Protein AF-A0A815R962-F1 (afdb_monomer_lite)

Foldseek 3Di:
DDDQCQPLPDDCCPPPNDDDPDDDHSVDNVVCVDPCVVVVNDDVVVVLCLQVVLVLQVQLLVLDPDDDQSLPRDNPPRPSSVVLVCQLVVCPPVDPNQVSCCVSRVGSDRDNVSVCSNCVVVVVVVVVCVVVVNDDDGDLDQDSDDDDDDDDPDDDDDDDPDWLADPLLVCLLVLPLVSNVVVLVVDQLRPQLHQNQGVFQAHSLLNNQLVLSQSSNVVVVVSVNDDQCDATNVRDGSLRSNDPVNVVNNVVVVVVVVPD

InterPro domains:
  IPR001548 Peptidase M2, peptidyl-dipeptidase A [PF01401] (14-139)
  IPR001548 Peptidase M2, peptidyl-dipeptidase A [PR00791] (5-32)
  IPR001548 Peptidase M2, peptidyl-dipeptidase A [PR00791] (33-61)
  IPR001548 Peptidase M2, peptidyl-dipeptidase A [PS52011] (1-140)
  IPR001548 Peptidase M2, peptidyl-dipeptidase A [PTHR10514] (14-145)
  IPR002110 Ankyrin repeat [PF00023] (166-194)
  IPR002110 Ankyrin repeat [PF00023] (200-225)
  IPR002110 Ankyrin repeat [PS50088] (200-224)
  IPR002110 Ankyrin repeat [SM00248] (163-194)
  IPR002110 Ankyrin repeat [SM00248] (200-233)
  IPR036770 Ankyrin repeat-containing domain superfamily [G3DSA:1.25.40.20] (32-257)
  IPR036770 Ankyrin repeat-containing domain superfamily [SSF48403] (164-245)

Radius of gyration: 27.68 Å; chains: 1; bounding box: 68×36×68 Å

pLDDT: mean 76.93, std 19.81, range [28.06, 98.25]

Sequence (260 aa):
MWPKAMSTKYDFCQYQGLKPAKPRNERYFDPATKLHVAFDLPYIKYFLAHVFQFQIFDILCQQTDHQGPLHLCDLYGSVAAGNKLKILLGLGSSKPWEDILEEFAGVRTFSAKSCLRYFQPLQDYLEELVKQGQLNIGWTLLRMGNTHSVSPKHSIPALTSFNSITPLYEACRDGNEEAVQNLLQKYSHTDLNRQEYSFNGNTCLHIAAANGHDNIVKLLLKHGCYRSSLLNLQNQSAYDMASSSKESTRLLFLRQNETD

Organism: NCBI:txid392033

Structure (mmCIF, N/CA/C/O backbone):
data_AF-A0A815R962-F1
#
_entry.id   AF-A0A815R962-F1
#
loop_
_atom_site.group_PDB
_atom_site.id
_atom_site.type_symbol
_atom_site.label_atom_id
_atom_site.label_alt_id
_atom_site.label_comp_id
_atom_site.label_asym_id
_atom_site.label_entity_id
_atom_site.label_seq_id
_atom_site.pdbx_PDB_ins_code
_atom_site.Cartn_x
_atom_site.Cartn_y
_atom_site.Cartn_z
_atom_site.occupancy
_atom_site.B_iso_or_equiv
_atom_site.auth_seq_id
_atom_site.auth_comp_id
_atom_site.auth_asym_id
_atom_site.auth_atom_id
_atom_site.pdbx_PDB_model_num
ATOM 1 N N . MET A 1 1 ? -17.387 -2.779 -28.861 1.00 37.22 1 MET A N 1
ATOM 2 C CA . MET A 1 1 ? -16.079 -2.721 -29.550 1.00 37.22 1 MET A CA 1
ATOM 3 C C . MET A 1 1 ? -15.077 -2.174 -28.539 1.00 37.22 1 MET A C 1
ATOM 5 O O . MET A 1 1 ? -15.286 -1.068 -28.064 1.00 37.22 1 MET A O 1
ATOM 9 N N . TRP A 1 2 ? -14.105 -2.977 -28.095 1.00 49.84 2 TRP A N 1
ATOM 10 C CA . TRP A 1 2 ? -13.164 -2.585 -27.032 1.00 49.84 2 TRP A CA 1
ATOM 11 C C . TRP A 1 2 ? -12.156 -1.536 -27.551 1.00 49.84 2 TRP A C 1
ATOM 13 O O . TRP A 1 2 ? -11.777 -1.617 -28.723 1.00 49.84 2 TRP A O 1
ATOM 23 N N . PRO A 1 3 ? -11.721 -0.546 -26.744 1.00 52.56 3 PRO A N 1
ATOM 24 C CA . PRO A 1 3 ? -10.792 0.491 -27.198 1.00 52.56 3 PRO A CA 1
ATOM 25 C C . PRO A 1 3 ? -9.430 -0.099 -27.593 1.00 52.56 3 PRO A C 1
ATOM 27 O O . PRO A 1 3 ? -8.845 -0.865 -26.830 1.00 52.56 3 PRO A O 1
ATOM 30 N N . LYS A 1 4 ? -8.882 0.313 -28.743 1.00 50.91 4 LYS A N 1
ATOM 31 C CA . LYS A 1 4 ? -7.652 -0.237 -29.355 1.00 50.91 4 LYS A CA 1
ATOM 32 C C . LYS A 1 4 ? -6.344 -0.102 -28.542 1.00 50.91 4 LYS A C 1
ATOM 34 O O . LYS A 1 4 ? -5.317 -0.541 -29.015 1.00 50.91 4 LYS A O 1
ATOM 39 N N . ALA A 1 5 ? -6.334 0.440 -27.324 1.00 54.44 5 ALA A N 1
ATOM 40 C CA . ALA A 1 5 ? -5.087 0.746 -26.600 1.00 54.44 5 ALA A CA 1
ATOM 41 C C . ALA A 1 5 ? -5.098 0.358 -25.109 1.00 54.44 5 ALA A C 1
ATOM 43 O O . ALA A 1 5 ? -4.419 0.974 -24.291 1.00 54.44 5 ALA A O 1
ATOM 44 N N . MET A 1 6 ? -5.911 -0.620 -24.703 1.00 59.03 6 MET A N 1
ATOM 45 C CA . MET A 1 6 ? -6.136 -0.880 -23.273 1.00 59.03 6 MET A CA 1
ATOM 46 C C . MET A 1 6 ? -4.921 -1.511 -22.571 1.00 59.03 6 MET A C 1
ATOM 48 O O . MET A 1 6 ? -4.607 -1.127 -21.449 1.00 59.03 6 MET A O 1
ATOM 52 N N . SER A 1 7 ? -4.189 -2.410 -23.241 1.00 57.78 7 SER A N 1
ATOM 53 C CA . SER A 1 7 ? -2.962 -3.005 -22.685 1.00 57.78 7 SER A CA 1
ATOM 54 C C . SER A 1 7 ? -1.741 -2.092 -22.770 1.00 57.78 7 SER A C 1
ATOM 56 O O . SER A 1 7 ? -0.820 -2.266 -21.982 1.00 57.78 7 SER A O 1
ATOM 58 N N . THR A 1 8 ? -1.713 -1.134 -23.698 1.00 53.47 8 THR A N 1
ATOM 59 C CA . THR A 1 8 ? -0.613 -0.165 -23.829 1.00 53.47 8 THR A CA 1
ATOM 60 C C . THR A 1 8 ? -0.781 1.037 -22.900 1.00 53.47 8 THR A C 1
ATOM 62 O O . THR A 1 8 ? 0.208 1.665 -22.545 1.00 53.47 8 THR A O 1
ATOM 65 N N . LYS A 1 9 ? -2.012 1.337 -22.459 1.00 56.09 9 LYS A N 1
ATOM 66 C CA . LYS A 1 9 ? -2.297 2.370 -21.446 1.00 56.09 9 LYS A CA 1
ATOM 67 C C . LYS A 1 9 ? -2.118 1.901 -20.000 1.00 56.09 9 LYS A C 1
ATOM 69 O O . LYS A 1 9 ? -2.077 2.740 -19.105 1.00 56.09 9 LYS A O 1
ATOM 74 N N . TYR A 1 10 ? -2.063 0.593 -19.753 1.00 58.88 10 TYR A N 1
ATOM 75 C CA . TYR A 1 10 ? -1.904 0.050 -18.405 1.00 58.88 10 TYR A CA 1
ATOM 76 C C . TYR A 1 10 ? -0.418 0.031 -18.022 1.00 58.88 10 TYR A C 1
ATOM 78 O O . TYR A 1 10 ? 0.297 -0.930 -18.300 1.00 58.88 10 TYR A O 1
ATOM 86 N N . ASP A 1 11 ? 0.056 1.121 -17.418 1.00 62.56 11 ASP A N 1
ATOM 87 C CA . ASP A 1 11 ? 1.445 1.243 -16.973 1.00 62.56 11 ASP A CA 1
ATOM 88 C C . ASP A 1 11 ? 1.625 0.678 -15.552 1.00 62.56 11 ASP A C 1
ATOM 90 O O . ASP A 1 11 ? 1.458 1.373 -14.547 1.00 62.56 11 ASP A O 1
ATOM 94 N N . PHE A 1 12 ? 1.990 -0.605 -15.469 1.00 68.06 12 PHE A N 1
ATOM 95 C CA . PHE A 1 12 ? 2.361 -1.274 -14.213 1.00 68.06 12 PHE A CA 1
ATOM 96 C C . PHE A 1 12 ? 3.533 -0.589 -13.493 1.00 68.06 12 PHE A C 1
ATOM 98 O O . PHE A 1 12 ? 3.688 -0.728 -12.273 1.00 68.06 12 PHE A O 1
ATOM 105 N N . CYS A 1 13 ? 4.350 0.176 -14.221 1.00 67.75 13 CYS A N 1
ATOM 106 C CA . CYS A 1 13 ? 5.513 0.827 -13.650 1.00 67.75 13 CYS A CA 1
ATOM 107 C C . CYS A 1 13 ? 5.097 2.005 -12.771 1.00 67.75 13 CYS A C 1
ATOM 109 O O . CYS A 1 13 ? 5.751 2.238 -11.765 1.00 67.75 13 CYS A O 1
ATOM 111 N N . GLN A 1 14 ? 4.020 2.733 -13.089 1.00 77.00 14 GLN A N 1
ATOM 112 C CA . GLN A 1 14 ? 3.693 3.988 -12.400 1.00 77.00 14 GLN A CA 1
ATOM 113 C C . GLN A 1 14 ? 3.523 3.826 -10.883 1.00 77.00 14 GLN A C 1
ATOM 115 O O . GLN A 1 14 ? 4.049 4.635 -10.123 1.00 77.00 14 GLN A O 1
ATOM 120 N N . TYR A 1 15 ? 2.788 2.799 -10.451 1.00 78.69 15 TYR A N 1
ATOM 121 C CA . TYR A 1 15 ? 2.447 2.608 -9.038 1.00 78.69 15 TYR A CA 1
ATOM 122 C C . TYR A 1 15 ? 3.201 1.452 -8.379 1.00 78.69 15 TYR A C 1
ATOM 124 O O . TYR A 1 15 ? 3.461 1.516 -7.182 1.00 78.69 15 TYR A O 1
ATOM 132 N N . GLN A 1 16 ? 3.531 0.395 -9.129 1.00 81.00 16 GLN A N 1
ATOM 133 C CA . GLN A 1 16 ? 4.104 -0.833 -8.562 1.00 81.00 16 GLN A CA 1
ATOM 134 C C . GLN A 1 16 ? 5.566 -1.067 -8.954 1.00 81.00 16 GLN A C 1
ATOM 136 O O . GLN A 1 16 ? 6.198 -1.956 -8.391 1.00 81.00 16 GLN A O 1
ATOM 141 N N . GLY A 1 17 ? 6.101 -0.329 -9.932 1.00 79.81 17 GLY A N 1
ATOM 142 C CA . GLY A 1 17 ? 7.473 -0.534 -10.402 1.00 79.81 17 GLY A CA 1
ATOM 143 C C . GLY A 1 17 ? 7.702 -1.854 -11.123 1.00 79.81 17 GLY A C 1
ATOM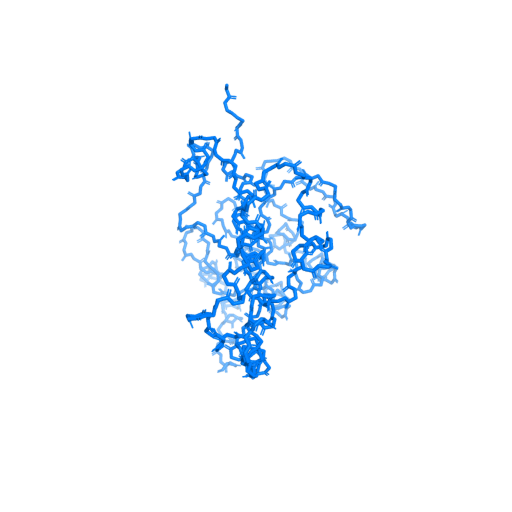 144 O O . GLY A 1 17 ? 8.831 -2.334 -11.192 1.00 79.81 17 GLY A O 1
ATOM 145 N N . LEU A 1 18 ? 6.638 -2.457 -11.655 1.00 80.62 18 LEU A N 1
ATOM 146 C CA . LEU A 1 18 ? 6.702 -3.749 -12.327 1.00 80.62 18 LEU A CA 1
ATOM 147 C C . LEU A 1 18 ? 6.720 -3.574 -13.842 1.00 80.62 18 LEU A C 1
ATOM 149 O O . LEU A 1 18 ? 5.986 -2.756 -14.389 1.00 80.62 18 LEU A O 1
ATOM 153 N N . LYS A 1 19 ? 7.504 -4.413 -14.525 1.00 77.69 19 LYS A N 1
ATOM 154 C CA . LYS A 1 19 ? 7.479 -4.556 -15.985 1.00 77.69 19 LYS A CA 1
ATOM 155 C C . LYS A 1 19 ? 6.998 -5.957 -16.372 1.00 77.69 19 LYS A C 1
ATOM 157 O O . LYS A 1 19 ? 7.357 -6.922 -15.692 1.00 77.69 19 LYS A O 1
ATOM 162 N N . PRO A 1 20 ? 6.220 -6.109 -17.457 1.00 77.25 20 PRO A N 1
ATOM 163 C CA . PRO A 1 20 ? 5.829 -7.430 -17.925 1.00 77.25 20 PRO A CA 1
ATOM 164 C C . PRO A 1 20 ? 7.066 -8.216 -18.381 1.00 77.25 20 PRO A C 1
ATOM 166 O O . PRO A 1 20 ? 7.959 -7.677 -19.033 1.00 77.25 20 PRO A O 1
ATOM 169 N N . ALA A 1 21 ? 7.108 -9.512 -18.060 1.00 81.25 21 ALA A N 1
ATOM 170 C CA . ALA A 1 21 ? 8.236 -10.379 -18.413 1.00 81.25 21 ALA A CA 1
ATOM 171 C C . ALA A 1 21 ? 8.385 -10.598 -19.932 1.00 81.25 21 ALA A C 1
ATOM 173 O O . ALA A 1 21 ? 9.476 -10.896 -20.411 1.00 81.25 21 ALA A O 1
ATOM 174 N N . LYS A 1 22 ? 7.293 -10.456 -20.695 1.00 79.94 22 LYS A N 1
ATOM 175 C CA . LYS A 1 22 ? 7.281 -10.510 -22.162 1.00 79.94 22 LYS A CA 1
ATOM 176 C C . LYS A 1 22 ? 6.625 -9.248 -22.728 1.00 79.94 22 LYS A C 1
ATOM 178 O O . LYS A 1 22 ? 5.673 -8.760 -22.114 1.00 79.94 22 LYS A O 1
ATOM 183 N N . PRO A 1 23 ? 7.068 -8.753 -23.899 1.00 76.38 23 PRO A N 1
ATOM 184 C CA . PRO A 1 23 ? 6.445 -7.604 -24.547 1.00 76.38 23 PRO A CA 1
ATOM 185 C C . PRO A 1 23 ? 4.937 -7.800 -24.750 1.00 76.38 23 PRO A C 1
ATOM 187 O O . PRO A 1 23 ? 4.485 -8.882 -25.138 1.00 76.38 23 PRO A O 1
ATOM 190 N N . ARG A 1 24 ? 4.162 -6.742 -24.495 1.00 73.75 24 ARG A N 1
ATOM 191 C CA . ARG A 1 24 ? 2.714 -6.695 -24.734 1.00 73.75 24 ARG A CA 1
ATOM 192 C C . ARG A 1 24 ? 2.401 -5.859 -25.967 1.00 73.75 24 ARG A C 1
ATOM 194 O O . ARG A 1 24 ? 3.115 -4.918 -26.291 1.00 73.75 24 ARG A O 1
ATOM 201 N N . ASN A 1 25 ? 1.326 -6.224 -26.653 1.00 75.94 25 ASN A N 1
ATOM 202 C CA . ASN A 1 25 ? 0.764 -5.492 -27.785 1.00 75.94 25 ASN A CA 1
ATOM 203 C C . ASN A 1 25 ? -0.761 -5.384 -27.622 1.00 75.94 25 ASN A C 1
ATOM 205 O O . ASN A 1 25 ? -1.334 -5.952 -26.694 1.00 75.94 25 ASN A O 1
ATOM 209 N N . GLU A 1 26 ? -1.425 -4.683 -28.539 1.00 77.75 26 GLU A N 1
ATOM 210 C CA . GLU A 1 26 ? -2.868 -4.398 -28.471 1.00 77.75 26 GLU A CA 1
ATOM 211 C C . GLU A 1 26 ? -3.775 -5.641 -28.535 1.00 77.75 26 GLU A C 1
ATOM 213 O O . GLU A 1 26 ? -4.972 -5.532 -28.285 1.00 77.75 26 GLU A O 1
ATOM 218 N N . ARG A 1 27 ? -3.235 -6.829 -28.850 1.00 78.38 27 ARG A N 1
ATOM 219 C CA . ARG A 1 27 ? -4.005 -8.084 -28.819 1.00 78.38 27 ARG A CA 1
ATOM 220 C C . ARG A 1 27 ? -4.229 -8.602 -27.402 1.00 78.38 27 ARG A C 1
ATOM 222 O O . ARG A 1 27 ? -5.127 -9.413 -27.197 1.00 78.38 27 ARG A O 1
ATOM 229 N N . TYR A 1 28 ? -3.402 -8.183 -26.447 1.00 80.12 28 TYR A N 1
ATOM 230 C CA . TYR A 1 28 ? -3.528 -8.597 -25.057 1.00 80.12 28 TYR A CA 1
ATOM 231 C C . TYR A 1 28 ? -4.466 -7.659 -24.303 1.00 80.12 28 TYR A C 1
ATOM 233 O O . TYR A 1 28 ? -4.550 -6.466 -24.589 1.00 80.12 28 TYR A O 1
ATOM 241 N N . PHE A 1 29 ? -5.143 -8.207 -23.299 1.00 85.31 29 PHE A N 1
ATOM 242 C CA . PHE A 1 29 ? -5.895 -7.438 -22.319 1.00 85.31 29 PHE A CA 1
ATOM 243 C C . PHE A 1 29 ? -5.610 -7.991 -20.922 1.00 85.31 29 PHE A C 1
ATOM 245 O O . PHE A 1 29 ? -6.465 -8.602 -20.287 1.00 85.31 29 PHE A O 1
ATOM 252 N N . ASP A 1 30 ? -4.371 -7.787 -20.464 1.00 85.00 30 ASP A N 1
ATOM 253 C CA . ASP A 1 30 ? -3.878 -8.277 -19.170 1.00 85.00 30 ASP A CA 1
ATOM 254 C C . ASP A 1 30 ? -4.811 -7.933 -17.988 1.00 85.00 30 ASP A C 1
ATOM 256 O O . ASP A 1 30 ? -5.039 -8.808 -17.156 1.00 85.00 30 ASP A O 1
ATOM 260 N N . PRO A 1 31 ? -5.443 -6.740 -17.900 1.00 85.62 31 PRO A N 1
ATOM 261 C CA . PRO A 1 31 ? -6.385 -6.462 -16.818 1.00 85.62 31 PRO A CA 1
ATOM 262 C C . PRO A 1 31 ? -7.550 -7.458 -16.718 1.00 85.62 31 PRO A C 1
ATOM 264 O O . PRO A 1 31 ? -7.955 -7.775 -15.603 1.00 85.62 31 PRO A O 1
ATOM 267 N N . ALA A 1 32 ? -8.062 -8.009 -17.829 1.00 86.44 32 ALA A N 1
ATOM 268 C CA . ALA A 1 32 ? -9.151 -8.996 -17.786 1.00 86.44 32 ALA A CA 1
ATOM 269 C C . ALA A 1 32 ? -8.753 -10.335 -17.164 1.00 86.44 32 ALA A C 1
ATOM 271 O O . ALA A 1 32 ? -9.632 -11.109 -16.794 1.00 86.44 32 ALA A O 1
ATOM 272 N N . THR A 1 33 ? -7.459 -10.626 -17.000 1.00 89.62 33 THR A N 1
ATOM 273 C CA . THR A 1 33 ? -7.050 -11.829 -16.261 1.00 89.62 33 THR A CA 1
ATOM 274 C C . THR A 1 33 ? -7.240 -11.655 -14.752 1.00 89.62 33 THR A C 1
ATOM 276 O O . THR A 1 33 ? -7.136 -12.625 -14.002 1.00 89.62 33 THR A O 1
ATOM 279 N N . LYS A 1 34 ? -7.532 -10.435 -14.276 1.00 86.19 34 LYS A N 1
ATOM 280 C CA . LYS A 1 34 ? -7.946 -10.174 -12.898 1.00 86.19 34 LYS A CA 1
ATOM 281 C C . LYS A 1 34 ? -9.462 -10.325 -12.783 1.00 86.19 34 LYS A C 1
ATOM 283 O O . LYS A 1 34 ? -10.214 -9.589 -13.416 1.00 86.19 34 LYS A O 1
ATOM 288 N N . LEU A 1 35 ? -9.891 -11.216 -11.885 1.00 93.50 35 LEU A N 1
ATOM 289 C CA . LEU A 1 35 ? -11.298 -11.499 -11.563 1.00 93.50 35 LEU A CA 1
ATOM 290 C C . LEU A 1 35 ? -12.164 -10.228 -11.504 1.00 93.50 35 LEU A C 1
ATOM 292 O O . LEU A 1 35 ? -13.208 -10.152 -12.134 1.00 93.50 35 LEU A O 1
ATOM 296 N N . HIS A 1 36 ? -11.715 -9.206 -10.781 1.00 91.38 36 HIS A N 1
ATOM 297 C CA . HIS A 1 36 ? -12.489 -7.985 -10.569 1.00 91.38 36 HIS A CA 1
ATOM 298 C C . HIS A 1 36 ? -12.802 -7.206 -11.843 1.00 91.38 36 HIS A C 1
ATOM 300 O O . HIS A 1 36 ? -13.846 -6.576 -11.915 1.00 91.38 36 HIS A O 1
ATOM 306 N N . VAL A 1 37 ? -11.932 -7.279 -12.848 1.00 87.62 37 VAL A N 1
ATOM 307 C CA . VAL A 1 37 ? -12.181 -6.662 -14.156 1.00 87.62 37 VAL A CA 1
ATOM 308 C C . VAL A 1 37 ? -13.121 -7.538 -14.982 1.00 87.62 37 VAL A C 1
ATOM 310 O O . VAL A 1 37 ? -14.040 -7.022 -15.605 1.00 87.62 37 VAL A O 1
ATOM 313 N N . ALA A 1 38 ? -12.924 -8.860 -14.966 1.00 90.50 38 ALA A N 1
ATOM 314 C CA . ALA A 1 38 ? -13.753 -9.801 -15.723 1.00 90.50 38 ALA A CA 1
ATOM 315 C C . ALA A 1 38 ? -15.211 -9.867 -15.234 1.00 90.50 38 ALA A C 1
ATOM 317 O O . ALA A 1 38 ? -16.113 -10.099 -16.033 1.00 90.50 38 ALA A O 1
ATOM 318 N N . PHE A 1 39 ? -15.431 -9.664 -13.935 1.00 92.12 39 PHE A N 1
ATOM 319 C CA . PHE A 1 39 ? -16.737 -9.780 -13.281 1.00 92.12 39 PHE A CA 1
ATOM 320 C C . PHE A 1 39 ? -17.321 -8.434 -12.823 1.00 92.12 39 PHE A C 1
ATOM 322 O O . PHE A 1 39 ? -18.258 -8.430 -12.032 1.00 92.12 39 PHE A O 1
ATOM 329 N N . ASP A 1 40 ? -16.768 -7.308 -13.289 1.00 91.50 40 ASP A N 1
ATOM 330 C CA . ASP A 1 40 ? -17.251 -5.950 -12.977 1.00 91.50 40 ASP A CA 1
ATOM 331 C C . ASP A 1 40 ? -17.397 -5.673 -11.464 1.00 91.50 40 ASP A C 1
ATOM 333 O O . ASP A 1 40 ? -18.404 -5.174 -10.961 1.00 91.50 40 ASP A O 1
ATOM 337 N N . LEU A 1 41 ? -16.370 -6.047 -10.695 1.00 91.81 41 LEU A N 1
ATOM 338 C CA . LEU A 1 41 ? -16.336 -5.869 -9.245 1.00 91.81 41 LEU A CA 1
ATOM 339 C C . LEU A 1 41 ? -15.467 -4.656 -8.868 1.00 91.81 41 LEU A C 1
ATOM 341 O O . LEU A 1 41 ? -14.262 -4.663 -9.140 1.00 91.81 41 LEU A O 1
ATOM 345 N N . PRO A 1 42 ? -16.000 -3.657 -8.137 1.00 91.44 42 PRO A N 1
ATOM 346 C CA . PRO A 1 42 ? -15.219 -2.500 -7.699 1.00 91.44 42 PRO A CA 1
ATOM 347 C C . PRO A 1 42 ? -14.001 -2.888 -6.843 1.00 91.44 42 PRO A C 1
ATOM 349 O O . PRO A 1 42 ? -14.126 -3.652 -5.879 1.00 91.44 42 PRO A O 1
ATOM 352 N N . TYR A 1 43 ? -12.823 -2.329 -7.159 1.00 92.62 43 TYR A N 1
ATOM 353 C CA . TYR A 1 43 ? -11.556 -2.670 -6.485 1.00 92.62 43 TYR A CA 1
ATOM 354 C C . TYR A 1 43 ? -11.106 -1.660 -5.416 1.00 92.62 43 TYR A C 1
ATOM 356 O O . TYR A 1 43 ? -10.376 -2.021 -4.496 1.00 92.62 43 TYR A O 1
ATOM 364 N N . ILE A 1 44 ? -11.566 -0.404 -5.477 1.00 94.12 44 ILE A N 1
ATOM 365 C CA . ILE A 1 44 ? -11.137 0.656 -4.542 1.00 94.12 44 ILE A CA 1
ATOM 366 C C . ILE A 1 44 ? -11.419 0.312 -3.070 1.00 94.12 44 ILE A C 1
ATOM 368 O O . ILE A 1 44 ? -10.658 0.693 -2.183 1.00 94.12 44 ILE A O 1
ATOM 372 N N . LYS A 1 45 ? -12.457 -0.495 -2.813 1.00 93.38 45 LYS A N 1
ATOM 373 C CA . LYS A 1 45 ? -12.805 -0.994 -1.476 1.00 93.38 45 LYS A CA 1
ATOM 374 C C . LYS A 1 45 ? -11.644 -1.703 -0.778 1.00 93.38 45 LYS A C 1
ATOM 376 O O . LYS A 1 45 ? -11.531 -1.604 0.436 1.00 93.38 45 LYS A O 1
ATOM 381 N N . TYR A 1 46 ? -10.765 -2.377 -1.525 1.00 94.06 46 TYR A N 1
ATOM 382 C CA . TYR A 1 46 ? -9.612 -3.056 -0.937 1.00 94.06 46 TYR A CA 1
ATOM 383 C C . TYR A 1 46 ? -8.570 -2.055 -0.451 1.00 94.06 46 TYR A C 1
ATOM 385 O O . TYR A 1 46 ? -8.059 -2.229 0.647 1.00 94.06 46 TYR A O 1
ATOM 393 N N . PHE A 1 47 ? -8.291 -0.995 -1.214 1.00 94.88 47 PHE A N 1
ATOM 394 C CA . PHE A 1 47 ? -7.376 0.062 -0.775 1.00 94.88 47 PHE A CA 1
ATOM 395 C C . PHE A 1 47 ? -7.881 0.727 0.511 1.00 94.88 47 PHE A C 1
ATOM 397 O O . PHE A 1 47 ? -7.138 0.839 1.483 1.00 94.88 47 PHE A O 1
ATOM 404 N N . LEU A 1 48 ? -9.168 1.088 0.544 1.00 94.38 48 LEU A N 1
ATOM 405 C CA . LEU A 1 48 ? -9.784 1.683 1.730 1.00 94.38 48 LEU A CA 1
ATOM 406 C C . LEU A 1 48 ? -9.749 0.723 2.925 1.00 94.38 48 LEU A C 1
ATOM 408 O O . LEU A 1 48 ? -9.341 1.129 4.009 1.00 94.38 48 LEU A O 1
ATOM 412 N N . ALA A 1 49 ? -10.100 -0.551 2.725 1.00 94.69 49 ALA A N 1
ATOM 413 C CA . ALA A 1 49 ? -10.058 -1.565 3.777 1.00 94.69 49 ALA A CA 1
ATOM 414 C C . ALA A 1 49 ? -8.646 -1.752 4.357 1.00 94.69 49 ALA A C 1
ATOM 416 O O . ALA A 1 49 ? -8.503 -1.834 5.573 1.00 94.69 49 ALA A O 1
ATOM 417 N N . HIS A 1 50 ? -7.603 -1.746 3.518 1.00 95.88 50 HIS A N 1
ATOM 418 C CA . HIS A 1 50 ? -6.215 -1.896 3.974 1.00 95.88 50 HIS A CA 1
ATOM 419 C C . HIS A 1 50 ? -5.748 -0.753 4.872 1.00 95.88 50 HIS A C 1
ATOM 421 O O . HIS A 1 50 ? -4.883 -0.971 5.712 1.00 95.88 50 HIS A O 1
ATOM 427 N N . VAL A 1 51 ? -6.298 0.450 4.719 1.00 94.81 51 VAL A N 1
ATOM 428 C CA . VAL A 1 51 ? -5.969 1.576 5.601 1.00 94.81 51 VAL A CA 1
ATOM 429 C C . VAL A 1 51 ? -6.886 1.587 6.825 1.00 94.81 51 VAL A C 1
ATOM 431 O O . VAL A 1 51 ? -6.402 1.674 7.955 1.00 94.81 51 VAL A O 1
ATOM 434 N N . PHE A 1 52 ? -8.198 1.418 6.625 1.00 94.19 52 PHE A N 1
ATOM 435 C CA . PHE A 1 52 ? -9.177 1.410 7.713 1.00 94.19 52 PHE A CA 1
ATOM 436 C C . PHE A 1 52 ? -8.941 0.293 8.723 1.00 94.19 52 PHE A C 1
ATOM 438 O O . PHE A 1 52 ? -9.163 0.521 9.908 1.00 94.19 52 PHE A O 1
ATOM 445 N N . GLN A 1 53 ? -8.466 -0.881 8.295 1.00 96.12 53 GLN A N 1
ATOM 446 C CA . GLN A 1 53 ? -8.197 -1.983 9.222 1.00 96.12 53 GLN A CA 1
ATOM 447 C C . GLN A 1 53 ? -7.221 -1.564 10.329 1.00 96.12 53 GLN A C 1
ATOM 449 O O . GLN A 1 53 ? -7.457 -1.891 11.484 1.00 96.12 53 GLN A O 1
ATOM 454 N N . PHE A 1 54 ? -6.181 -0.780 10.013 1.00 97.56 54 PHE A N 1
ATOM 455 C CA . PHE A 1 54 ? -5.215 -0.319 11.013 1.00 97.56 54 PHE A CA 1
ATOM 456 C C . PHE A 1 54 ? -5.785 0.790 11.884 1.00 97.56 54 PHE A C 1
ATOM 458 O O . PHE A 1 54 ? -5.512 0.818 13.078 1.00 97.56 54 PHE A O 1
ATOM 465 N N . GLN A 1 55 ? -6.579 1.692 11.303 1.00 95.56 55 GLN A N 1
ATOM 466 C CA . GLN A 1 55 ? -7.259 2.734 12.068 1.00 95.56 55 GLN A CA 1
ATOM 467 C C . GLN A 1 55 ? -8.214 2.108 13.094 1.00 95.56 55 GLN A C 1
ATOM 469 O O . GLN A 1 55 ? -8.116 2.407 14.281 1.00 95.56 55 GLN A O 1
ATOM 474 N N . ILE A 1 56 ? -9.076 1.182 12.660 1.00 95.44 56 ILE A N 1
ATOM 475 C CA . ILE A 1 56 ? -9.994 0.437 13.534 1.00 95.44 56 ILE A CA 1
ATOM 476 C C . ILE A 1 56 ? -9.207 -0.362 14.574 1.00 95.44 56 ILE A C 1
ATOM 478 O O . ILE A 1 56 ? -9.534 -0.293 15.755 1.00 95.44 56 ILE A O 1
ATOM 482 N N . PHE A 1 57 ? -8.159 -1.079 14.164 1.00 97.06 57 PHE A N 1
ATOM 483 C CA . PHE A 1 57 ? -7.330 -1.866 15.075 1.00 97.06 57 PHE A CA 1
ATOM 484 C C . PHE A 1 57 ? -6.694 -1.005 16.175 1.00 97.06 57 PHE A C 1
ATOM 486 O O . PHE A 1 57 ? -6.806 -1.355 17.343 1.00 97.06 57 PHE A O 1
ATOM 493 N N . ASP A 1 58 ? -6.124 0.156 15.840 1.00 95.94 58 ASP A N 1
ATOM 494 C CA . ASP A 1 58 ? -5.569 1.107 16.817 1.00 95.94 58 ASP A CA 1
ATOM 495 C C . ASP A 1 58 ? -6.626 1.576 17.828 1.00 95.94 58 ASP A C 1
ATOM 497 O O . ASP A 1 58 ? -6.409 1.519 19.037 1.00 95.94 58 ASP A O 1
ATOM 501 N N . ILE A 1 59 ? -7.818 1.941 17.349 1.00 94.56 59 ILE A N 1
ATOM 502 C CA . ILE A 1 59 ? -8.935 2.366 18.208 1.00 94.56 59 ILE A CA 1
ATOM 503 C C . ILE A 1 59 ? -9.391 1.240 19.149 1.00 94.56 59 ILE A C 1
ATOM 505 O O . ILE A 1 59 ? -9.713 1.493 20.315 1.00 94.56 59 ILE A O 1
ATOM 509 N N . LEU A 1 60 ? -9.430 -0.003 18.660 1.00 96.38 60 LEU A N 1
ATOM 510 C CA . LEU A 1 60 ? -9.786 -1.169 19.470 1.00 96.38 60 LEU A CA 1
ATOM 511 C C . LEU A 1 60 ? -8.697 -1.501 20.493 1.00 96.38 60 LEU A C 1
ATOM 513 O O . LEU A 1 60 ? -9.023 -1.782 21.643 1.00 96.38 60 LEU A O 1
ATOM 517 N N . CYS A 1 61 ? -7.422 -1.396 20.118 1.00 97.25 61 CYS A N 1
ATOM 518 C CA . CYS A 1 61 ? -6.291 -1.595 21.022 1.00 97.25 61 CYS A CA 1
ATOM 519 C C . CYS A 1 61 ? -6.292 -0.598 22.181 1.00 97.25 61 CYS A C 1
ATOM 521 O O . CYS A 1 61 ? -5.958 -0.965 23.302 1.00 97.25 61 CYS A O 1
ATOM 523 N N . GLN A 1 62 ? -6.759 0.632 21.957 1.00 94.25 62 GLN A N 1
ATOM 524 C CA . GLN A 1 62 ? -6.953 1.620 23.027 1.00 94.25 62 GLN A CA 1
ATOM 525 C C . GLN A 1 62 ? -8.039 1.223 24.045 1.00 94.25 62 GLN A C 1
ATOM 527 O O . GLN A 1 62 ? -8.163 1.872 25.077 1.00 94.25 62 GLN A O 1
ATOM 532 N N . GLN A 1 63 ? -8.853 0.197 23.764 1.00 94.88 63 GLN A N 1
ATOM 533 C CA . GLN A 1 63 ? -9.817 -0.372 24.720 1.00 94.88 63 GLN A CA 1
ATOM 534 C C . GLN A 1 63 ? -9.229 -1.535 25.534 1.00 94.88 63 GLN A C 1
ATOM 536 O O . GLN A 1 63 ? -9.958 -2.217 26.251 1.00 94.88 63 GLN A O 1
ATOM 541 N N . THR A 1 64 ? -7.937 -1.807 25.372 1.00 94.88 64 THR A N 1
ATOM 542 C CA . THR A 1 64 ? -7.192 -2.827 26.112 1.00 94.88 64 THR A CA 1
ATOM 543 C C . THR A 1 64 ? -6.122 -2.152 26.964 1.00 94.88 64 THR A C 1
ATOM 545 O O . THR A 1 64 ? -5.759 -1.006 26.707 1.00 94.88 64 THR A O 1
ATOM 548 N N . ASP A 1 65 ? -5.555 -2.881 27.922 1.00 93.56 65 ASP A N 1
ATOM 549 C CA . ASP A 1 65 ? -4.415 -2.408 28.718 1.00 93.56 65 ASP A CA 1
ATOM 550 C C . ASP A 1 65 ? -3.072 -2.507 27.962 1.00 93.56 65 ASP A C 1
ATOM 552 O O . ASP A 1 65 ? -2.003 -2.445 28.572 1.00 93.56 65 ASP A O 1
ATOM 556 N N . HIS A 1 66 ? -3.103 -2.679 26.633 1.00 94.69 66 HIS A N 1
ATOM 557 C CA . HIS A 1 66 ? -1.906 -2.816 25.805 1.00 94.69 66 HIS A CA 1
ATOM 558 C C . HIS A 1 66 ? -0.994 -1.592 25.913 1.00 94.69 66 HIS A C 1
ATOM 560 O O . HIS A 1 66 ? -1.418 -0.451 25.720 1.00 94.69 66 HIS A O 1
ATOM 566 N N . GLN A 1 67 ? 0.292 -1.849 26.145 1.00 93.06 67 GLN A N 1
ATOM 567 C CA . GLN A 1 67 ? 1.344 -0.840 26.173 1.00 93.06 67 GLN A CA 1
ATOM 568 C C . GLN A 1 67 ? 2.429 -1.190 25.156 1.00 93.06 67 GLN A C 1
ATOM 570 O O . GLN A 1 67 ? 2.784 -2.352 24.965 1.00 93.06 67 GLN A O 1
ATOM 575 N N . GLY A 1 68 ? 3.001 -0.163 24.531 1.00 93.25 68 GLY A N 1
ATOM 576 C CA . GLY A 1 68 ? 4.099 -0.316 23.580 1.00 93.25 68 GLY A CA 1
ATOM 577 C C . GLY A 1 68 ? 3.660 -0.329 22.108 1.00 93.25 68 GLY A C 1
ATOM 578 O O . GLY A 1 68 ? 2.663 0.308 21.746 1.00 93.25 68 GLY A O 1
ATOM 579 N N . PRO A 1 69 ? 4.442 -0.977 21.221 1.00 96.25 69 PRO A N 1
ATOM 580 C CA . PRO A 1 69 ? 4.211 -0.936 19.781 1.00 96.25 69 PRO A CA 1
ATOM 581 C C . PRO A 1 69 ? 2.853 -1.509 19.376 1.00 96.25 69 PRO A C 1
ATOM 583 O O . PRO A 1 69 ? 2.425 -2.546 19.877 1.00 96.25 69 PRO A O 1
ATOM 586 N N . LEU A 1 70 ? 2.187 -0.853 18.422 1.00 97.19 70 LEU A N 1
ATOM 587 C CA . LEU A 1 70 ? 0.829 -1.223 18.016 1.00 97.19 70 LEU A CA 1
ATOM 588 C C . LEU A 1 70 ? 0.750 -2.649 17.444 1.00 97.19 70 LEU A C 1
ATOM 590 O O . LEU A 1 70 ? -0.222 -3.346 17.695 1.00 97.19 70 LEU A O 1
ATOM 594 N N . HIS A 1 71 ? 1.781 -3.111 16.733 1.00 97.31 71 HIS A N 1
ATOM 595 C CA . HIS A 1 71 ? 1.811 -4.447 16.128 1.00 97.31 71 HIS A CA 1
ATOM 596 C C . HIS A 1 71 ? 1.898 -5.612 17.128 1.00 97.31 71 HIS A C 1
ATOM 598 O O . HIS A 1 71 ? 1.782 -6.761 16.714 1.00 97.31 71 HIS A O 1
ATOM 604 N N . LEU A 1 72 ? 2.116 -5.335 18.419 1.00 97.50 72 LEU A N 1
ATOM 605 C CA . LEU A 1 72 ? 2.111 -6.340 19.489 1.00 97.50 72 LEU A CA 1
ATOM 606 C C . LEU A 1 72 ? 0.780 -6.403 20.245 1.00 97.50 72 LEU A C 1
ATOM 608 O O . LEU A 1 72 ? 0.632 -7.233 21.136 1.00 97.50 72 LEU A O 1
ATOM 612 N N . CYS A 1 73 ? -0.164 -5.516 19.928 1.00 97.81 73 CYS A N 1
ATOM 613 C CA . CYS A 1 73 ? -1.475 -5.521 20.556 1.00 97.81 73 CYS A CA 1
ATOM 614 C C . CYS A 1 73 ? -2.231 -6.810 20.218 1.00 97.81 73 CYS A C 1
ATOM 616 O O . CYS A 1 73 ? -2.326 -7.192 19.051 1.00 97.81 73 CYS A O 1
ATOM 618 N N . ASP A 1 74 ? -2.823 -7.432 21.235 1.00 96.69 74 ASP A N 1
ATOM 619 C CA . ASP A 1 74 ? -3.749 -8.548 21.080 1.00 96.69 74 ASP A CA 1
ATOM 620 C C . ASP A 1 74 ? -5.129 -8.152 21.617 1.00 96.69 74 ASP A C 1
ATOM 622 O O . ASP A 1 74 ? -5.271 -7.653 22.733 1.00 96.69 74 ASP A O 1
ATOM 626 N N . LEU A 1 75 ? -6.157 -8.361 20.797 1.00 97.19 75 LEU A N 1
ATOM 627 C CA . LEU A 1 75 ? -7.548 -8.075 21.149 1.00 97.19 75 LEU A CA 1
ATOM 628 C C . LEU A 1 75 ? -8.249 -9.286 21.778 1.00 97.19 75 LEU A C 1
ATOM 630 O O . LEU A 1 75 ? -9.398 -9.166 22.220 1.00 97.19 75 LEU A O 1
ATOM 634 N N . TYR A 1 76 ? -7.605 -10.455 21.791 1.00 96.88 76 TYR A N 1
ATOM 635 C CA . TYR A 1 76 ? -8.196 -11.685 22.294 1.00 96.88 76 TYR A CA 1
ATOM 636 C C . TYR A 1 76 ? -8.632 -11.542 23.760 1.00 96.88 76 TYR A C 1
ATOM 638 O O . TYR A 1 76 ? -7.893 -11.076 24.621 1.00 96.88 76 TYR A O 1
ATOM 646 N N . GLY A 1 77 ? -9.880 -11.924 24.042 1.00 96.19 77 GLY A N 1
ATOM 647 C CA . GLY A 1 77 ? -10.477 -11.824 25.377 1.00 96.19 77 GLY A CA 1
ATOM 648 C C . GLY A 1 77 ? -10.975 -10.428 25.781 1.00 96.19 77 GLY A C 1
ATOM 649 O O . GLY A 1 77 ? -11.635 -10.310 26.814 1.00 96.19 77 GLY A O 1
ATOM 650 N N . SER A 1 78 ? -10.746 -9.376 24.983 1.00 97.38 78 SER A N 1
ATOM 651 C CA . SER A 1 78 ? -11.219 -8.026 25.322 1.00 97.38 78 SER A CA 1
ATOM 652 C C . SER A 1 78 ? -12.707 -7.829 25.015 1.00 97.38 78 SER A C 1
ATOM 654 O O . SER A 1 78 ? -13.123 -7.575 23.880 1.00 97.38 78 SER A O 1
ATOM 656 N N . VAL A 1 79 ? -13.528 -7.872 26.067 1.00 96.94 79 VAL A N 1
ATOM 657 C CA . VAL A 1 79 ? -14.967 -7.564 25.983 1.00 96.94 79 VAL A CA 1
ATOM 658 C C . VAL A 1 79 ? -15.201 -6.095 25.614 1.00 96.94 79 VAL A C 1
ATOM 660 O O . VAL A 1 79 ? -16.117 -5.790 24.850 1.00 96.94 79 VAL A O 1
ATOM 663 N N . ALA A 1 80 ? -14.361 -5.179 26.105 1.00 96.12 80 ALA A N 1
ATOM 664 C CA . ALA A 1 80 ? -14.462 -3.752 25.800 1.00 96.12 80 ALA A CA 1
ATOM 665 C C . ALA A 1 80 ? -14.248 -3.475 24.302 1.00 96.12 80 ALA A C 1
ATOM 667 O O . ALA A 1 80 ? -15.067 -2.792 23.678 1.00 96.12 80 ALA A O 1
ATOM 668 N N . ALA A 1 81 ? -13.214 -4.074 23.700 1.00 96.44 81 ALA A N 1
ATOM 669 C CA . ALA A 1 81 ? -12.980 -3.985 22.260 1.00 96.44 81 ALA A CA 1
ATOM 670 C C . ALA A 1 81 ? -14.134 -4.619 21.463 1.00 96.44 81 ALA A C 1
ATOM 672 O O . ALA A 1 81 ? -14.630 -4.016 20.510 1.00 96.44 81 ALA A O 1
ATOM 673 N N . GLY A 1 82 ? -14.626 -5.789 21.890 1.00 96.56 82 GLY A N 1
ATOM 674 C CA . GLY A 1 82 ? -15.773 -6.454 21.264 1.00 96.56 82 GLY A CA 1
ATOM 675 C C . GLY A 1 82 ? -17.051 -5.606 21.279 1.00 96.56 82 GLY A C 1
ATOM 676 O O . GLY A 1 82 ? -17.722 -5.480 20.253 1.00 96.56 82 GLY A O 1
ATOM 677 N N . ASN A 1 83 ? -17.365 -4.960 22.406 1.00 95.69 83 ASN A N 1
ATOM 678 C CA . ASN A 1 83 ? -18.514 -4.056 22.525 1.00 95.69 83 ASN A CA 1
ATOM 679 C C . ASN A 1 83 ? -18.387 -2.846 21.597 1.00 95.69 83 ASN A C 1
ATOM 681 O O . ASN A 1 83 ? -19.361 -2.459 20.950 1.00 95.69 83 ASN A O 1
ATOM 685 N N . LYS A 1 84 ? -17.184 -2.276 21.484 1.00 94.38 84 LYS A N 1
ATOM 686 C CA . LYS A 1 84 ? -16.935 -1.141 20.591 1.00 94.38 84 LYS A CA 1
ATOM 687 C C . LYS A 1 84 ? -17.064 -1.539 19.119 1.00 94.38 84 LYS A C 1
ATOM 689 O O . LYS A 1 84 ? -17.716 -0.841 18.345 1.00 94.38 84 LYS A O 1
ATOM 694 N N . LEU A 1 85 ? -16.533 -2.703 18.741 1.00 95.19 85 LEU A N 1
ATOM 695 C CA . LEU A 1 85 ? -16.693 -3.259 17.395 1.00 95.19 85 LEU A CA 1
ATOM 696 C C . LEU A 1 85 ? -18.161 -3.583 17.070 1.00 95.19 85 LEU A C 1
ATOM 698 O O . LEU A 1 85 ? -18.606 -3.372 15.943 1.00 95.19 85 LEU A O 1
ATOM 702 N N . LYS A 1 86 ? -18.940 -4.047 18.054 1.00 95.25 86 LYS A N 1
ATOM 703 C CA . LYS A 1 86 ? -20.377 -4.308 17.889 1.00 95.25 86 LYS A CA 1
ATOM 704 C C . LYS A 1 86 ? -21.155 -3.047 17.504 1.00 95.25 86 LYS A C 1
ATOM 706 O O . LYS A 1 86 ? -22.051 -3.150 16.672 1.00 95.25 86 LYS A O 1
ATOM 711 N N . ILE A 1 87 ? -20.818 -1.884 18.069 1.00 89.50 87 ILE A N 1
ATOM 712 C CA . ILE A 1 87 ? -21.437 -0.598 17.694 1.00 89.50 87 ILE A CA 1
ATOM 713 C C . ILE A 1 87 ? -21.171 -0.311 16.214 1.00 89.50 87 ILE A C 1
ATOM 715 O O . ILE A 1 87 ? -22.110 -0.092 15.452 1.00 89.50 87 ILE A O 1
ATOM 719 N N . LEU A 1 88 ? -19.905 -0.411 15.796 1.00 92.50 88 LEU A N 1
ATOM 720 C CA . LEU A 1 88 ? -19.496 -0.176 14.411 1.00 92.50 88 LEU A CA 1
ATOM 721 C C . LEU A 1 88 ? -20.254 -1.077 13.423 1.00 92.50 88 LEU A C 1
ATOM 723 O O . LEU A 1 88 ? -20.802 -0.595 12.435 1.00 92.50 88 LEU A O 1
ATOM 727 N N . LEU A 1 89 ? -20.311 -2.383 13.699 1.00 94.69 89 LEU A N 1
ATOM 728 C CA . LEU A 1 89 ? -20.977 -3.351 12.821 1.00 94.69 89 LEU A CA 1
ATOM 729 C C . LEU A 1 89 ? -22.509 -3.242 12.868 1.00 94.69 89 LEU A C 1
ATOM 731 O O . LEU A 1 89 ? -23.170 -3.492 11.862 1.00 94.69 89 LEU A O 1
ATOM 735 N N . GLY A 1 90 ? -23.074 -2.864 14.017 1.00 94.81 90 GLY A N 1
ATOM 736 C CA . GLY A 1 90 ? -24.518 -2.751 14.226 1.00 94.81 90 GLY A CA 1
ATOM 737 C C . GLY A 1 90 ? -25.166 -1.610 13.442 1.00 94.81 90 GLY A C 1
ATOM 738 O O . GLY A 1 90 ? -26.335 -1.714 13.076 1.00 94.81 90 GLY A O 1
ATOM 739 N N . LEU A 1 91 ? -24.413 -0.547 13.144 1.00 92.50 91 LEU A N 1
ATOM 740 C CA . LEU A 1 91 ? -24.908 0.600 12.378 1.00 92.50 91 LEU A CA 1
ATOM 741 C C . LEU A 1 91 ? -25.083 0.287 10.883 1.00 92.50 91 LEU A C 1
ATOM 743 O O . LEU A 1 91 ? -25.907 0.921 10.218 1.00 92.50 91 LEU A O 1
ATOM 747 N N . GLY A 1 92 ? -24.352 -0.695 10.347 1.00 93.19 92 GLY A N 1
ATOM 748 C CA . GLY A 1 92 ? -24.429 -1.087 8.940 1.00 93.19 92 GLY A CA 1
ATOM 749 C C . GLY A 1 92 ? -24.288 0.109 7.992 1.00 93.19 92 GLY A C 1
ATOM 750 O O . GLY A 1 92 ? -23.333 0.871 8.079 1.00 93.19 92 GLY A O 1
ATOM 751 N N . SER A 1 93 ? -25.263 0.283 7.097 1.00 95.31 93 SER A N 1
ATOM 752 C CA . SER A 1 93 ? -25.340 1.425 6.170 1.00 95.31 93 SER A CA 1
ATOM 753 C C . SER A 1 93 ? -26.439 2.430 6.553 1.00 95.31 93 SER A C 1
ATOM 755 O O . SER A 1 93 ? -26.965 3.125 5.686 1.00 95.31 93 SER A O 1
ATOM 757 N N . SER A 1 94 ? -26.839 2.483 7.830 1.00 96.00 94 SER A N 1
ATOM 758 C CA . SER A 1 94 ? -27.925 3.364 8.298 1.00 96.00 94 SER A CA 1
ATOM 759 C C . SER A 1 94 ? -27.552 4.851 8.341 1.00 96.00 94 SER A C 1
ATOM 761 O O . SER A 1 94 ? -28.439 5.701 8.335 1.00 96.00 94 SER A O 1
ATOM 763 N N . LYS A 1 95 ? -26.254 5.166 8.374 1.00 94.50 95 LYS A N 1
ATOM 764 C CA . LYS A 1 95 ? -25.699 6.523 8.416 1.00 94.50 95 LYS A CA 1
ATOM 765 C C . LYS A 1 95 ? -24.546 6.650 7.408 1.00 94.50 95 LYS A C 1
ATOM 767 O O . LYS A 1 95 ? -23.985 5.624 7.008 1.00 94.50 95 LYS A O 1
ATOM 772 N N . PRO A 1 96 ? -24.163 7.878 7.015 1.00 95.88 96 PRO A N 1
ATOM 773 C CA . PRO A 1 96 ? -22.898 8.121 6.327 1.00 95.88 96 PRO A CA 1
ATOM 774 C C . PRO A 1 96 ? -21.720 7.536 7.114 1.00 95.88 96 PRO A C 1
ATOM 776 O O . PRO A 1 96 ? -21.720 7.535 8.347 1.00 95.88 96 PRO A O 1
ATOM 779 N N . TRP A 1 97 ? -20.714 7.019 6.411 1.00 93.44 97 TRP A N 1
ATOM 780 C CA . TRP A 1 97 ? -19.597 6.310 7.044 1.00 93.44 97 TRP A CA 1
ATOM 781 C C . TRP A 1 97 ? -18.773 7.225 7.960 1.00 93.44 97 TRP A C 1
ATOM 783 O O . TRP A 1 97 ? -18.209 6.752 8.945 1.00 93.44 97 TRP A O 1
ATOM 793 N N . GLU A 1 98 ? -18.731 8.525 7.668 1.00 94.50 98 GLU A N 1
ATOM 794 C CA . GLU A 1 98 ? -18.068 9.549 8.473 1.00 94.50 98 GLU A CA 1
ATOM 795 C C . GLU A 1 98 ? -18.714 9.681 9.855 1.00 94.50 98 GLU A C 1
ATOM 797 O O . GLU A 1 98 ? -18.011 9.775 10.858 1.00 94.50 98 GLU A O 1
ATOM 802 N N . ASP A 1 99 ? -20.046 9.653 9.907 1.00 95.00 99 ASP A N 1
ATOM 803 C CA . ASP A 1 99 ? -20.816 9.797 11.145 1.00 95.00 99 ASP A CA 1
ATOM 804 C C . ASP A 1 99 ? -20.745 8.510 11.979 1.00 95.00 99 ASP A C 1
ATOM 806 O O . ASP A 1 99 ? -20.666 8.551 13.206 1.00 95.00 99 ASP A O 1
ATOM 810 N N . ILE A 1 100 ? -20.703 7.349 11.313 1.00 93.56 100 ILE A N 1
ATOM 811 C CA . ILE A 1 100 ? -20.438 6.057 11.962 1.00 93.56 100 ILE A CA 1
ATOM 812 C C . ILE A 1 100 ? -19.048 6.064 12.610 1.00 93.56 100 ILE A C 1
ATOM 814 O O . ILE A 1 100 ? -18.879 5.598 13.738 1.00 93.56 100 ILE A O 1
ATOM 818 N N . LEU A 1 101 ? -18.045 6.587 11.904 1.00 91.62 101 LEU A N 1
ATOM 819 C CA . LEU A 1 101 ? -16.675 6.660 12.402 1.00 91.62 101 LEU A CA 1
ATOM 820 C C . LEU A 1 101 ? -16.543 7.659 13.561 1.00 91.62 101 LEU A C 1
ATOM 822 O O . LEU A 1 101 ? -15.801 7.397 14.511 1.00 91.62 101 LEU A O 1
ATOM 826 N N . GLU A 1 102 ? -17.303 8.754 13.527 1.00 93.44 102 GLU A N 1
ATOM 827 C CA . GLU A 1 102 ? -17.396 9.710 14.631 1.00 93.44 102 GLU A CA 1
ATOM 828 C C . GLU A 1 102 ? -17.983 9.065 15.885 1.00 93.44 102 GLU A C 1
ATOM 83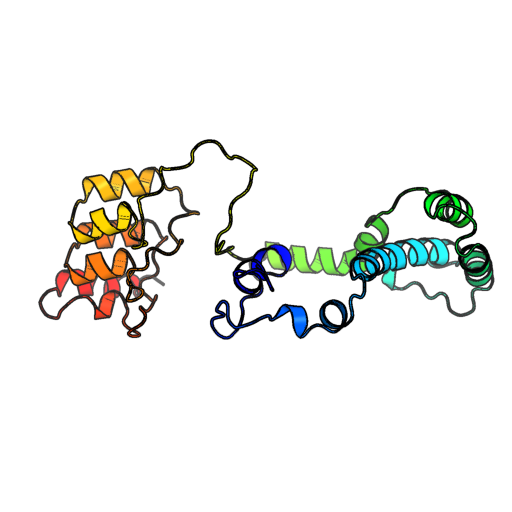0 O O . GLU A 1 102 ? -17.419 9.198 16.968 1.00 93.44 102 GLU A O 1
ATOM 835 N N . GLU A 1 103 ? -19.064 8.302 15.742 1.00 90.81 103 GLU A N 1
ATOM 836 C CA . GLU A 1 103 ? -19.686 7.586 16.859 1.00 90.81 103 GLU A CA 1
ATOM 837 C C . GLU A 1 103 ? -18.771 6.480 17.414 1.00 90.81 103 GLU A C 1
ATOM 839 O O . GLU A 1 103 ? -18.676 6.283 18.626 1.00 90.81 103 GLU A O 1
ATOM 844 N N . PHE A 1 104 ? -18.047 5.780 16.538 1.00 89.38 104 PHE A N 1
ATOM 845 C CA . PHE A 1 104 ? -17.133 4.706 16.925 1.00 89.38 104 PHE A CA 1
ATOM 846 C C . PHE A 1 104 ? -15.845 5.217 17.591 1.00 89.38 104 PHE A C 1
ATOM 848 O O . PHE A 1 104 ? -15.338 4.591 18.527 1.00 89.38 104 PHE A O 1
ATOM 855 N N . ALA A 1 105 ? -15.284 6.322 17.102 1.00 86.75 105 ALA A N 1
ATOM 856 C CA . ALA A 1 105 ? -13.904 6.705 17.393 1.00 86.75 105 ALA A CA 1
ATOM 857 C C . ALA A 1 105 ? -13.678 8.198 17.644 1.00 86.75 105 ALA A C 1
ATOM 859 O O . ALA A 1 105 ? -12.540 8.602 17.879 1.00 86.75 105 ALA A O 1
ATOM 860 N N . GLY A 1 106 ? -14.724 9.023 17.582 1.00 90.38 106 GLY A N 1
ATOM 861 C CA . GLY A 1 106 ? -14.613 10.477 17.706 1.00 90.38 106 GLY A CA 1
ATOM 862 C C . GLY A 1 106 ? -13.851 11.130 16.551 1.00 90.38 106 GLY A C 1
ATOM 863 O O . GLY A 1 106 ? -13.383 12.258 16.685 1.00 90.38 106 GLY A O 1
ATOM 864 N N . VAL A 1 107 ? -13.678 10.426 15.427 1.00 90.88 107 VAL A N 1
ATOM 865 C CA . VAL A 1 107 ? -12.962 10.930 14.250 1.00 90.88 107 VAL A CA 1
ATOM 866 C C . VAL A 1 107 ? -13.820 10.779 13.004 1.00 90.88 107 VAL A C 1
ATOM 868 O O . VAL A 1 107 ? -14.435 9.747 12.788 1.00 90.88 107 VAL A O 1
ATOM 871 N N . ARG A 1 108 ? -13.816 11.800 12.146 1.00 92.81 108 ARG A N 1
ATOM 872 C CA . ARG A 1 108 ? -14.555 11.794 10.868 1.00 92.81 108 ARG A CA 1
ATOM 873 C C . ARG A 1 108 ? -13.676 11.515 9.654 1.00 92.81 108 ARG A C 1
ATOM 875 O O . ARG A 1 108 ? -14.156 11.488 8.528 1.00 92.81 108 ARG A O 1
ATOM 882 N N . THR A 1 109 ? -12.366 11.373 9.857 1.00 91.50 109 THR A N 1
ATOM 883 C CA . THR A 1 109 ? -11.392 11.340 8.766 1.00 91.50 109 THR A CA 1
ATOM 884 C C . THR A 1 109 ? -10.805 9.953 8.557 1.00 91.50 109 THR A C 1
ATOM 886 O O . THR A 1 109 ? -10.491 9.212 9.491 1.00 91.50 109 THR A O 1
ATOM 889 N N . PHE A 1 110 ? -10.619 9.630 7.283 1.00 89.75 110 PHE A N 1
ATOM 890 C CA . PHE A 1 110 ? -9.790 8.522 6.839 1.00 89.75 110 PHE A CA 1
ATOM 891 C C . PHE A 1 110 ? -8.309 8.868 7.045 1.00 89.75 110 PHE A C 1
ATOM 893 O O . PHE A 1 110 ? -7.859 9.931 6.602 1.00 89.75 110 PHE A O 1
ATOM 900 N N . SER A 1 111 ? -7.540 7.994 7.703 1.00 93.50 111 SER A N 1
ATOM 901 C CA . SER A 1 111 ? -6.133 8.267 8.006 1.00 93.50 111 SER A CA 1
ATOM 902 C C . SER A 1 111 ? -5.218 7.050 7.890 1.00 93.50 111 SER A C 1
ATOM 904 O O . SER A 1 111 ? -5.469 5.994 8.460 1.00 93.50 111 SER A O 1
ATOM 906 N N . ALA A 1 112 ? -4.068 7.244 7.241 1.00 95.00 112 ALA A N 1
ATOM 907 C CA . ALA A 1 112 ? -2.992 6.254 7.191 1.00 95.00 112 ALA A CA 1
ATOM 908 C C . ALA A 1 112 ? -2.083 6.259 8.437 1.00 95.00 112 ALA A C 1
ATOM 910 O O . ALA A 1 112 ? -1.178 5.433 8.527 1.00 95.00 112 ALA A O 1
ATOM 911 N N . LYS A 1 113 ? -2.307 7.158 9.409 1.00 96.00 113 LYS A N 1
ATOM 912 C CA . LYS A 1 113 ? -1.433 7.317 10.587 1.00 96.00 113 LYS A CA 1
ATOM 913 C C . LYS A 1 113 ? -1.259 6.020 11.379 1.00 96.00 113 LYS A C 1
ATOM 915 O O . LYS A 1 113 ? -0.133 5.651 11.689 1.00 96.00 113 LYS A O 1
ATOM 920 N N . SER A 1 114 ? -2.348 5.304 11.655 1.00 96.50 114 SER A N 1
ATOM 921 C CA . SER A 1 114 ? -2.288 4.036 12.392 1.00 96.50 114 SER A CA 1
ATOM 922 C C . SER A 1 114 ? -1.574 2.936 11.603 1.00 96.50 114 SER A C 1
ATOM 924 O O . SER A 1 114 ? -0.857 2.136 12.193 1.00 96.50 114 SER A O 1
ATOM 926 N N . CYS A 1 115 ? -1.693 2.932 10.269 1.00 97.38 115 CYS A N 1
ATOM 927 C CA . CYS A 1 115 ? -0.935 2.022 9.407 1.00 97.38 115 CYS A CA 1
ATOM 928 C C . CYS A 1 115 ? 0.574 2.301 9.490 1.00 97.38 115 CYS A C 1
ATOM 930 O O . CYS A 1 115 ? 1.359 1.370 9.642 1.00 97.38 115 CYS A O 1
ATOM 932 N N . LEU A 1 116 ? 0.983 3.574 9.431 1.00 97.25 116 LEU A N 1
ATOM 933 C CA . LEU A 1 116 ? 2.392 3.961 9.577 1.00 97.25 116 LEU A CA 1
ATOM 934 C C . LEU A 1 116 ? 2.923 3.582 10.965 1.00 97.25 116 LEU A C 1
ATOM 936 O O . LEU A 1 116 ? 3.942 2.909 11.069 1.00 97.25 116 LEU A O 1
ATOM 940 N N . ARG A 1 117 ? 2.171 3.901 12.027 1.00 97.50 117 ARG A N 1
ATOM 941 C CA . ARG A 1 117 ? 2.525 3.547 13.410 1.00 97.50 117 ARG A CA 1
ATOM 942 C C . ARG A 1 117 ? 2.667 2.038 13.618 1.00 97.50 117 ARG A C 1
ATOM 944 O O . ARG A 1 117 ? 3.558 1.613 14.349 1.00 97.50 117 ARG A O 1
ATOM 951 N N . TYR A 1 118 ? 1.804 1.229 13.001 1.00 98.19 118 TYR A N 1
ATOM 952 C CA . TYR A 1 118 ? 1.890 -0.231 13.073 1.00 98.19 118 TYR A CA 1
ATOM 953 C C . TYR A 1 118 ? 3.237 -0.737 12.536 1.00 98.19 118 TYR A C 1
ATOM 955 O O . TYR A 1 118 ? 3.908 -1.528 13.199 1.00 98.19 118 TYR A O 1
ATOM 963 N N . PHE A 1 119 ? 3.651 -0.238 11.368 1.00 98.25 119 PHE A N 1
ATOM 964 C CA . PHE A 1 119 ? 4.881 -0.647 10.684 1.00 98.25 119 PHE A CA 1
ATOM 965 C C . PHE A 1 119 ? 6.118 0.184 11.044 1.00 98.25 119 PHE A C 1
ATOM 967 O O . PHE A 1 119 ? 7.165 -0.039 10.441 1.00 98.25 119 PHE A O 1
ATOM 974 N N . GLN A 1 120 ? 6.037 1.093 12.019 1.00 97.81 120 GLN A N 1
ATOM 975 C CA . GLN A 1 120 ? 7.123 2.024 12.341 1.00 97.81 120 GLN A CA 1
ATOM 976 C C . GLN A 1 120 ? 8.487 1.333 12.527 1.00 97.81 120 GLN A C 1
ATOM 978 O O . GLN A 1 120 ? 9.423 1.731 11.842 1.00 97.81 120 GLN A O 1
ATOM 983 N N . PRO A 1 121 ? 8.625 0.243 13.314 1.00 98.00 121 PRO A N 1
ATOM 984 C CA . PRO A 1 121 ? 9.938 -0.384 13.501 1.00 98.00 121 PRO A CA 1
ATOM 985 C C . PRO A 1 121 ? 10.528 -0.960 12.210 1.00 98.00 121 PRO A C 1
ATOM 987 O O . PRO A 1 121 ? 11.742 -0.980 12.028 1.00 98.00 121 PRO A O 1
ATOM 990 N N . LEU A 1 122 ? 9.668 -1.432 11.302 1.00 97.81 122 LEU A N 1
ATOM 991 C CA . LEU A 1 122 ? 10.096 -1.913 9.993 1.00 97.81 122 LEU A CA 1
ATOM 992 C C . LEU A 1 122 ? 10.506 -0.746 9.089 1.00 97.81 122 LEU A C 1
ATOM 994 O O . LEU A 1 122 ? 11.485 -0.870 8.360 1.00 97.81 122 LEU A O 1
ATOM 998 N N . GLN A 1 123 ? 9.775 0.371 9.130 1.00 96.56 123 GLN A N 1
ATOM 999 C CA . GLN A 1 123 ? 10.138 1.577 8.383 1.00 96.56 123 GLN A CA 1
ATOM 1000 C C . GLN A 1 123 ? 11.500 2.103 8.831 1.00 96.56 123 GLN A C 1
ATOM 1002 O O . GLN A 1 123 ? 12.373 2.272 7.986 1.00 96.56 123 GLN A O 1
ATOM 1007 N N . ASP A 1 124 ? 11.717 2.233 10.141 1.00 97.50 124 ASP A N 1
ATOM 1008 C CA . ASP A 1 124 ? 12.988 2.690 10.713 1.00 97.50 124 ASP A CA 1
ATOM 1009 C C . ASP A 1 124 ? 14.155 1.790 10.273 1.00 97.50 124 ASP A C 1
ATOM 1011 O O . ASP A 1 124 ? 15.209 2.272 9.854 1.00 97.50 124 ASP A O 1
ATOM 1015 N N . TYR A 1 125 ? 13.952 0.468 10.305 1.00 97.62 125 TYR A N 1
ATOM 1016 C CA . TYR A 1 125 ? 14.948 -0.501 9.849 1.00 97.62 125 TYR A CA 1
ATOM 1017 C C . TYR A 1 125 ? 15.266 -0.360 8.353 1.00 97.62 125 TYR A C 1
ATOM 1019 O O . TYR A 1 125 ? 16.433 -0.342 7.964 1.00 97.62 125 TYR A O 1
ATOM 1027 N N . LEU A 1 126 ? 14.244 -0.238 7.502 1.00 96.06 126 LEU A N 1
ATOM 1028 C CA . LEU A 1 126 ? 14.438 -0.084 6.058 1.00 96.06 126 LEU A CA 1
ATOM 1029 C C . LEU A 1 126 ? 15.116 1.248 5.710 1.00 96.06 126 LEU A C 1
ATOM 1031 O O . LEU A 1 126 ? 15.971 1.280 4.826 1.00 96.06 126 LEU A O 1
ATOM 1035 N N . GLU A 1 127 ? 14.778 2.331 6.408 1.00 95.69 127 GLU A N 1
ATOM 1036 C CA . GLU A 1 127 ? 15.434 3.630 6.243 1.00 95.69 127 GLU A CA 1
ATOM 1037 C C . GLU A 1 127 ? 16.919 3.576 6.608 1.00 95.69 127 GLU A C 1
ATOM 1039 O O . GLU A 1 127 ? 17.744 4.202 5.940 1.00 95.69 127 GLU A O 1
ATOM 1044 N N . GLU A 1 128 ? 17.279 2.805 7.633 1.00 95.38 128 GLU A N 1
ATOM 1045 C CA . GLU A 1 128 ? 18.672 2.598 8.018 1.00 95.38 128 GLU A CA 1
ATOM 1046 C C . GLU A 1 128 ? 19.458 1.843 6.934 1.00 95.38 128 GLU A C 1
ATOM 1048 O O . GLU A 1 128 ? 20.546 2.267 6.544 1.00 95.38 128 GLU A O 1
ATOM 1053 N N . LEU A 1 129 ? 18.877 0.793 6.347 1.00 93.94 129 LEU A N 1
ATOM 1054 C CA . LEU A 1 129 ? 19.493 0.084 5.217 1.00 93.94 129 LEU A CA 1
ATOM 1055 C C . LEU A 1 129 ? 19.685 0.983 3.986 1.00 93.94 129 LEU A C 1
ATOM 1057 O O . LEU A 1 129 ? 20.684 0.863 3.271 1.00 93.94 129 LEU A O 1
ATOM 1061 N N . VAL A 1 130 ? 18.745 1.900 3.740 1.00 93.44 130 VAL A N 1
ATOM 1062 C CA . VAL A 1 130 ? 18.867 2.901 2.670 1.00 93.44 130 VAL A CA 1
ATOM 1063 C C . VAL A 1 130 ? 20.018 3.866 2.963 1.00 93.44 130 VAL A C 1
ATOM 1065 O O . VAL A 1 130 ? 20.827 4.128 2.074 1.00 93.44 130 VAL A O 1
ATOM 1068 N N . LYS A 1 131 ? 20.154 4.355 4.204 1.00 93.06 131 LYS A N 1
ATOM 1069 C CA . LYS A 1 131 ? 21.273 5.231 4.612 1.00 93.06 131 LYS A CA 1
ATOM 1070 C C . LYS A 1 131 ? 22.631 4.544 4.480 1.00 93.06 131 LYS A C 1
ATOM 1072 O O . LYS A 1 131 ? 23.604 5.188 4.100 1.00 93.06 131 LYS A O 1
ATOM 1077 N N . GLN A 1 132 ? 22.684 3.241 4.745 1.00 93.12 132 GLN A N 1
ATOM 1078 C CA . GLN A 1 132 ? 23.882 2.415 4.583 1.00 93.12 132 GLN A CA 1
ATOM 1079 C C . GLN A 1 132 ? 24.201 2.083 3.114 1.00 93.12 132 GLN A C 1
ATOM 1081 O O . GLN A 1 132 ? 25.193 1.408 2.844 1.00 93.12 132 GLN A O 1
ATOM 1086 N N . GLY A 1 133 ? 23.374 2.524 2.159 1.00 89.38 133 GLY A N 1
ATOM 1087 C CA . GLY A 1 133 ? 23.567 2.263 0.731 1.00 89.38 133 GLY A CA 1
ATOM 1088 C C . GLY A 1 133 ? 23.278 0.819 0.314 1.00 89.38 133 GLY A C 1
ATOM 1089 O O . GLY A 1 133 ? 23.630 0.423 -0.794 1.00 89.38 133 GLY A O 1
ATOM 1090 N N . GLN A 1 134 ? 22.636 0.024 1.177 1.00 89.31 134 GLN A N 1
ATOM 1091 C CA . GLN A 1 134 ? 22.293 -1.372 0.882 1.00 89.31 134 GLN A CA 1
ATOM 1092 C C . GLN A 1 134 ? 21.002 -1.497 0.062 1.00 89.31 134 GLN A C 1
ATOM 1094 O O . GLN A 1 134 ? 20.775 -2.519 -0.585 1.00 89.31 134 GLN A O 1
ATOM 1099 N N . LEU A 1 135 ? 20.154 -0.463 0.076 1.00 83.56 135 LEU A N 1
ATOM 1100 C CA . LEU A 1 135 ? 18.884 -0.423 -0.644 1.00 83.56 135 LEU A CA 1
ATOM 1101 C C . LEU A 1 135 ? 18.735 0.878 -1.435 1.00 83.56 135 LEU A C 1
ATOM 1103 O O . LEU A 1 135 ? 18.955 1.968 -0.915 1.00 83.56 135 LEU A O 1
ATOM 1107 N N . ASN A 1 136 ? 18.274 0.752 -2.679 1.00 85.25 136 ASN A N 1
ATOM 1108 C CA . ASN A 1 136 ? 17.911 1.881 -3.531 1.00 85.25 136 ASN A CA 1
ATOM 1109 C C . ASN A 1 136 ? 16.387 2.048 -3.544 1.00 85.25 136 ASN A C 1
ATOM 1111 O O . ASN A 1 136 ? 15.660 1.080 -3.774 1.00 85.25 136 ASN A O 1
ATOM 1115 N N . ILE A 1 137 ? 15.898 3.271 -3.317 1.00 86.38 137 ILE A N 1
ATOM 1116 C CA . ILE A 1 137 ? 14.460 3.570 -3.333 1.00 86.38 137 ILE A CA 1
ATOM 1117 C C . ILE A 1 137 ? 13.999 3.906 -4.752 1.00 86.38 137 ILE A C 1
ATOM 1119 O O . ILE A 1 137 ? 14.590 4.731 -5.448 1.00 86.38 137 ILE A O 1
ATOM 1123 N N . GLY A 1 138 ? 12.863 3.322 -5.125 1.00 82.56 138 GLY A N 1
ATOM 1124 C CA . GLY A 1 138 ? 12.176 3.608 -6.373 1.00 82.56 138 GLY A CA 1
ATOM 1125 C C . GLY A 1 138 ? 12.756 2.854 -7.562 1.00 82.56 138 GLY A C 1
ATOM 1126 O O . GLY A 1 138 ? 13.633 2.000 -7.457 1.00 82.56 138 GLY A O 1
ATOM 1127 N N . TRP A 1 139 ? 12.206 3.161 -8.723 1.00 76.69 139 TRP A N 1
ATOM 1128 C CA . TRP A 1 139 ? 12.603 2.582 -9.994 1.00 76.69 139 TRP A CA 1
ATOM 1129 C C . TRP A 1 139 ? 12.658 3.700 -11.024 1.00 76.69 139 TRP A C 1
ATOM 1131 O O . TRP A 1 139 ? 11.871 4.649 -10.999 1.00 76.69 139 TRP A O 1
ATOM 1141 N N . THR A 1 140 ? 13.588 3.599 -11.962 1.00 63.53 140 THR A N 1
ATOM 1142 C CA . THR A 1 140 ? 13.659 4.546 -13.071 1.00 63.53 140 THR A CA 1
ATOM 1143 C C . THR A 1 140 ? 12.472 4.286 -14.007 1.00 63.53 140 THR A C 1
ATOM 1145 O O . THR A 1 140 ? 12.474 3.324 -14.774 1.00 63.53 140 THR A O 1
ATOM 1148 N N . LEU A 1 141 ? 11.420 5.111 -13.904 1.00 48.00 141 LEU A N 1
ATOM 1149 C CA . LEU A 1 141 ? 10.216 5.039 -14.741 1.00 48.00 141 LEU A CA 1
ATOM 1150 C C . LEU A 1 141 ? 10.568 5.262 -16.219 1.00 48.00 141 LEU A C 1
ATOM 1152 O O . LEU A 1 141 ? 10.717 6.396 -16.678 1.00 48.00 141 LEU A O 1
ATOM 1156 N N . LEU A 1 142 ? 10.608 4.182 -16.996 1.00 41.31 142 LEU A N 1
ATOM 1157 C CA . LEU A 1 142 ? 10.492 4.248 -18.449 1.00 41.31 142 LEU A CA 1
ATOM 1158 C C . LEU A 1 142 ? 9.025 4.562 -18.791 1.00 41.31 142 LEU A C 1
ATOM 1160 O O . LEU A 1 142 ? 8.250 3.648 -19.046 1.00 41.31 142 LEU A O 1
ATOM 1164 N N . ARG A 1 143 ? 8.606 5.838 -18.751 1.00 36.16 143 ARG A N 1
ATOM 1165 C CA . ARG A 1 143 ? 7.250 6.226 -19.193 1.00 36.16 143 ARG A CA 1
ATOM 1166 C C . ARG A 1 143 ? 7.061 5.849 -20.668 1.00 36.16 143 ARG A C 1
ATOM 1168 O O . ARG A 1 143 ? 7.534 6.566 -21.547 1.00 36.16 143 ARG A O 1
ATOM 1175 N N . MET A 1 144 ? 6.342 4.759 -20.924 1.00 32.66 144 MET A N 1
ATOM 1176 C CA . MET A 1 144 ? 5.694 4.488 -22.208 1.00 32.66 144 MET A CA 1
ATOM 1177 C C . MET A 1 144 ? 4.391 5.302 -22.256 1.00 32.66 144 MET A C 1
ATOM 1179 O O . MET A 1 144 ? 3.651 5.371 -21.281 1.00 32.66 144 MET A O 1
ATOM 1183 N N . GLY A 1 145 ? 4.185 6.037 -23.348 1.00 31.48 145 GLY A N 1
ATOM 1184 C CA . GLY A 1 145 ? 3.319 7.215 -23.379 1.00 31.48 145 GLY A CA 1
ATOM 1185 C C . GLY A 1 145 ? 1.819 7.007 -23.133 1.00 31.48 145 GLY A C 1
ATOM 1186 O O . GLY A 1 145 ? 1.222 6.019 -23.541 1.00 31.48 145 GLY A O 1
ATOM 1187 N N . ASN A 1 146 ? 1.176 8.042 -22.585 1.00 32.25 146 ASN A N 1
ATOM 1188 C CA . ASN A 1 146 ? 0.111 8.749 -23.295 1.00 32.25 146 ASN A CA 1
ATOM 1189 C C . ASN A 1 146 ? -0.203 10.104 -22.648 1.00 32.25 146 ASN A C 1
ATOM 1191 O O . ASN A 1 146 ? 0.016 10.343 -21.462 1.00 32.25 146 ASN A O 1
ATOM 1195 N N . THR A 1 147 ? -0.692 10.990 -23.499 1.00 41.34 147 THR A N 1
ATOM 1196 C CA . THR A 1 147 ? -1.072 12.382 -23.289 1.00 41.34 147 THR A CA 1
ATOM 1197 C C . THR A 1 147 ? -2.260 12.538 -22.328 1.00 41.34 147 THR A C 1
ATOM 1199 O O . THR A 1 147 ? -3.278 11.876 -22.494 1.00 41.34 147 THR A O 1
ATOM 1202 N N . HIS A 1 148 ? -2.133 13.413 -21.322 1.00 31.00 148 HIS A N 1
ATOM 1203 C CA . HIS A 1 148 ? -3.031 14.547 -21.029 1.00 31.00 148 HIS A CA 1
ATOM 1204 C C . HIS A 1 148 ? -2.637 15.232 -19.701 1.00 31.00 148 HIS A C 1
ATOM 1206 O O . HIS A 1 148 ? -2.687 14.647 -18.626 1.00 31.00 148 HIS A O 1
ATOM 1212 N N . SER A 1 149 ? -2.218 16.495 -19.844 1.00 37.31 149 SER A N 1
ATOM 1213 C CA . SER A 1 149 ? -2.273 17.609 -18.883 1.00 37.31 149 SER A CA 1
ATOM 1214 C C . SER A 1 149 ? -1.883 17.367 -17.418 1.00 37.31 149 SER A C 1
ATOM 1216 O O . SER A 1 149 ? -2.744 17.320 -16.548 1.00 37.31 149 SER A O 1
ATOM 1218 N N . VAL A 1 150 ? -0.583 17.440 -17.130 1.00 30.19 150 VAL A N 1
ATOM 1219 C CA . VAL A 1 150 ? -0.067 18.480 -16.221 1.00 30.19 150 VAL A CA 1
ATOM 1220 C C . VAL A 1 150 ? 1.233 18.969 -16.839 1.00 30.19 150 VAL A C 1
ATOM 1222 O O . VAL A 1 150 ? 2.152 18.184 -17.046 1.00 30.19 150 VAL A O 1
ATOM 1225 N N . SER A 1 151 ? 1.272 20.240 -17.213 1.00 29.09 151 SER A N 1
ATOM 1226 C CA . SER A 1 151 ? 2.410 20.877 -17.863 1.00 29.09 151 SER A CA 1
ATOM 1227 C C . SER A 1 151 ? 3.588 21.024 -16.893 1.00 29.09 151 SER A C 1
ATOM 1229 O O . SER A 1 151 ? 3.440 21.730 -15.895 1.00 29.09 151 SER A O 1
ATOM 1231 N N . PRO A 1 152 ? 4.795 20.538 -17.224 1.00 28.06 152 PRO A N 1
ATOM 1232 C CA . PRO A 1 152 ? 6.018 21.251 -16.922 1.00 28.06 152 PRO A CA 1
ATOM 1233 C C . PRO A 1 152 ? 6.387 22.045 -18.176 1.00 28.06 152 PRO A C 1
ATOM 1235 O O . PRO A 1 152 ? 6.554 21.504 -19.271 1.00 28.06 152 PRO A O 1
ATOM 1238 N N . LYS A 1 153 ? 6.449 23.367 -18.017 1.00 28.66 153 LYS A N 1
ATOM 1239 C CA . LYS A 1 153 ? 6.993 24.290 -19.016 1.00 28.66 153 LYS A CA 1
ATOM 1240 C C . LYS A 1 153 ? 8.367 23.761 -19.462 1.00 28.66 153 LYS A C 1
ATOM 1242 O O . LYS A 1 153 ? 9.134 23.336 -18.602 1.00 28.66 153 LYS A O 1
ATOM 1247 N N . HIS A 1 154 ? 8.641 23.838 -20.768 1.00 32.91 154 HIS A N 1
ATOM 1248 C CA . HIS A 1 154 ? 9.790 23.285 -21.518 1.00 32.91 154 HIS A CA 1
ATOM 1249 C C . HIS A 1 154 ? 9.567 21.885 -22.126 1.00 32.91 154 HIS A C 1
ATOM 1251 O O . HIS A 1 154 ? 10.350 20.961 -21.943 1.00 32.91 154 HIS A O 1
ATOM 1257 N N . SER A 1 155 ? 8.497 21.744 -22.914 1.00 29.06 155 SER A N 1
ATOM 1258 C CA . SER A 1 155 ? 8.357 20.656 -23.887 1.00 29.06 155 SER A CA 1
ATOM 1259 C C . SER A 1 155 ? 9.211 20.963 -25.122 1.00 29.06 155 SER A C 1
ATOM 1261 O O . SER A 1 155 ? 9.023 21.990 -25.772 1.00 29.06 155 SER A O 1
ATOM 1263 N N . ILE A 1 156 ? 10.150 20.076 -25.435 1.00 36.75 156 ILE A N 1
ATOM 1264 C CA . ILE A 1 156 ? 10.930 20.084 -26.678 1.00 36.75 156 ILE A CA 1
ATOM 1265 C C . ILE A 1 156 ? 9.985 19.642 -27.811 1.00 36.75 156 ILE A C 1
ATOM 1267 O O . ILE A 1 156 ? 9.184 18.729 -27.586 1.00 36.75 156 ILE A O 1
ATOM 1271 N N . PRO A 1 157 ? 10.004 20.282 -28.996 1.00 34.50 157 PRO A N 1
ATOM 1272 C CA . PRO A 1 157 ? 9.086 19.948 -30.078 1.00 34.50 157 PRO A CA 1
ATOM 1273 C C . PRO A 1 157 ? 9.277 18.492 -30.509 1.00 34.50 157 PRO A C 1
ATOM 1275 O O . PRO A 1 157 ? 10.381 18.054 -30.826 1.00 34.50 157 PRO A O 1
ATOM 1278 N N . ALA A 1 158 ? 8.172 17.748 -30.505 1.00 38.94 158 ALA A N 1
ATOM 1279 C CA . ALA A 1 158 ? 8.085 16.418 -31.077 1.00 38.94 158 ALA A CA 1
ATOM 1280 C C . ALA A 1 158 ? 8.500 16.454 -32.556 1.00 38.94 158 ALA A C 1
ATOM 1282 O O . ALA A 1 158 ? 7.901 17.180 -33.351 1.00 38.94 158 ALA A O 1
ATOM 1283 N N . LEU A 1 159 ? 9.491 15.647 -32.934 1.00 31.72 159 LEU A N 1
ATOM 1284 C CA . LEU A 1 159 ? 9.804 15.382 -34.333 1.00 31.72 159 LEU A CA 1
ATOM 1285 C C . LEU A 1 159 ? 9.034 14.137 -34.791 1.00 31.72 159 LEU A C 1
ATOM 1287 O O . LEU A 1 159 ? 9.407 13.016 -34.484 1.00 31.72 159 LEU A O 1
ATOM 1291 N N . THR A 1 160 ? 7.922 14.414 -35.475 1.00 31.27 160 THR A N 1
ATOM 1292 C CA . THR A 1 160 ? 7.421 13.792 -36.719 1.00 31.27 160 THR A CA 1
ATOM 1293 C C . THR A 1 160 ? 7.220 12.269 -36.838 1.00 31.27 160 THR A C 1
ATOM 1295 O O . THR A 1 160 ? 7.847 11.429 -36.214 1.00 31.27 160 THR A O 1
ATOM 1298 N N . SER A 1 161 ? 6.259 11.923 -37.692 1.00 39.66 161 SER A N 1
ATOM 1299 C CA . SER A 1 161 ? 5.594 10.629 -37.827 1.00 39.66 161 SER A CA 1
ATOM 1300 C C . SER A 1 161 ? 6.495 9.433 -38.186 1.00 39.66 161 SER A C 1
ATOM 1302 O O . SER A 1 161 ? 7.351 9.528 -39.058 1.00 39.66 161 SER A O 1
ATOM 1304 N N . PHE A 1 162 ? 6.178 8.278 -37.592 1.00 38.19 162 PHE A N 1
ATOM 1305 C CA . PHE A 1 162 ? 6.601 6.906 -37.937 1.00 38.19 162 PHE A CA 1
ATOM 1306 C C . PHE A 1 162 ? 8.064 6.481 -37.747 1.00 38.19 162 PHE A C 1
ATOM 1308 O O . PHE A 1 162 ? 8.320 5.287 -37.863 1.00 38.19 162 PHE A O 1
ATOM 1315 N N . ASN A 1 163 ? 8.982 7.357 -37.334 1.00 46.56 163 ASN A N 1
ATOM 1316 C CA . ASN A 1 163 ? 10.342 6.965 -36.947 1.00 46.56 163 ASN A CA 1
ATOM 1317 C C . ASN A 1 163 ? 10.730 7.647 -35.629 1.00 46.56 163 ASN A C 1
ATOM 1319 O O . ASN A 1 163 ? 10.854 8.865 -35.582 1.00 46.56 163 ASN A O 1
ATOM 1323 N N . SER A 1 164 ? 10.949 6.874 -34.564 1.00 50.31 164 SER A N 1
ATOM 1324 C CA . SER A 1 164 ? 11.382 7.366 -33.243 1.00 50.31 164 SER A CA 1
ATOM 1325 C C . SER A 1 164 ? 12.863 7.791 -33.228 1.00 50.31 164 SER A C 1
ATOM 1327 O O . SER A 1 164 ? 13.637 7.328 -32.395 1.00 50.31 164 SER A O 1
ATOM 1329 N N . ILE A 1 165 ? 13.290 8.626 -34.177 1.00 57.38 165 ILE A N 1
ATOM 1330 C CA . ILE A 1 165 ? 14.662 9.141 -34.260 1.00 57.38 165 ILE A CA 1
ATOM 1331 C C . ILE A 1 165 ? 14.736 10.442 -33.454 1.00 57.38 165 ILE A C 1
ATOM 1333 O O . ILE A 1 165 ? 14.066 11.422 -33.777 1.00 57.38 165 ILE A O 1
ATOM 1337 N N . THR A 1 166 ? 15.537 10.456 -32.386 1.00 67.50 166 THR A N 1
ATOM 1338 C CA . THR A 1 166 ? 15.770 11.668 -31.591 1.00 67.50 166 THR A CA 1
ATOM 1339 C C . THR A 1 166 ? 16.740 12.613 -32.315 1.00 67.50 166 THR A C 1
ATOM 1341 O O . THR A 1 166 ? 17.612 12.151 -33.053 1.00 67.50 166 THR A O 1
ATOM 1344 N N . PRO A 1 167 ? 16.664 13.939 -32.078 1.00 72.69 167 PRO A N 1
ATOM 1345 C CA . PRO A 1 167 ? 17.656 14.887 -32.597 1.00 72.69 167 PRO A CA 1
ATOM 1346 C C . PRO A 1 167 ? 19.096 14.523 -32.212 1.00 72.69 167 PRO A C 1
ATOM 1348 O O . PRO A 1 167 ? 20.030 14.786 -32.963 1.00 72.69 167 PRO A O 1
ATOM 1351 N N . LEU A 1 168 ? 19.270 13.913 -31.036 1.00 77.19 168 LEU A N 1
ATOM 1352 C CA . LEU A 1 168 ? 20.565 13.442 -30.564 1.00 77.19 168 LEU A CA 1
ATOM 1353 C C . LEU A 1 168 ? 21.033 12.204 -31.341 1.00 77.19 168 LEU A C 1
ATOM 1355 O O . LEU A 1 168 ? 22.192 12.165 -31.740 1.00 77.19 168 LEU A O 1
ATOM 1359 N N . TYR A 1 169 ? 20.135 11.263 -31.655 1.00 77.38 169 TYR A N 1
ATOM 1360 C CA . TYR A 1 169 ? 20.440 10.120 -32.523 1.00 77.38 169 TYR A CA 1
ATOM 1361 C C . TYR A 1 169 ? 20.902 10.551 -33.908 1.00 77.38 169 TYR A C 1
ATOM 1363 O O . TYR A 1 169 ? 21.893 10.025 -34.413 1.00 77.38 169 TYR A O 1
ATOM 1371 N N . GLU A 1 170 ? 20.229 11.537 -34.493 1.00 79.38 170 GLU A N 1
ATOM 1372 C CA . GLU A 1 170 ? 20.615 12.101 -35.784 1.00 79.38 170 GLU A CA 1
ATOM 1373 C C . GLU A 1 170 ? 22.001 12.756 -35.713 1.00 79.38 170 GLU A C 1
ATOM 1375 O O . GLU A 1 170 ? 22.880 12.439 -36.510 1.00 79.38 170 GLU A O 1
ATOM 1380 N N . ALA A 1 171 ? 22.246 13.581 -34.690 1.00 82.94 171 ALA A N 1
ATOM 1381 C CA . ALA A 1 171 ? 23.545 14.217 -34.485 1.00 82.94 171 ALA A CA 1
ATOM 1382 C C . ALA A 1 171 ? 24.677 13.193 -34.265 1.00 82.94 171 ALA A C 1
ATOM 1384 O O . ALA A 1 171 ? 25.781 13.375 -34.779 1.00 82.94 171 ALA A O 1
ATOM 1385 N N . CYS A 1 172 ? 24.407 12.098 -33.546 1.00 83.94 172 CYS A N 1
ATOM 1386 C CA . CYS A 1 172 ? 25.353 10.998 -33.354 1.00 83.94 172 CYS A CA 1
ATOM 1387 C C . CYS A 1 172 ? 25.581 10.178 -34.627 1.00 83.94 172 CYS A C 1
ATOM 1389 O O . CYS A 1 172 ? 26.694 9.702 -34.837 1.00 83.94 172 CYS A O 1
ATOM 1391 N N . ARG A 1 173 ? 24.558 10.003 -35.471 1.00 83.94 173 ARG A N 1
ATOM 1392 C CA . ARG A 1 173 ? 24.682 9.310 -36.759 1.00 83.94 173 ARG A CA 1
ATOM 1393 C C . ARG A 1 173 ? 25.484 10.134 -37.763 1.00 83.94 173 ARG A C 1
ATOM 1395 O O . ARG A 1 173 ? 26.303 9.564 -38.476 1.00 83.94 173 ARG A O 1
ATOM 1402 N N . ASP A 1 174 ? 25.253 11.441 -37.791 1.00 84.75 174 ASP A N 1
ATOM 1403 C CA . ASP A 1 174 ? 25.858 12.364 -38.753 1.00 84.75 174 ASP A CA 1
ATOM 1404 C C . ASP A 1 174 ? 27.247 12.866 -38.302 1.00 84.75 174 ASP A C 1
ATOM 1406 O O . ASP A 1 174 ? 27.935 13.555 -39.053 1.00 84.75 174 ASP A O 1
ATOM 1410 N N . GLY A 1 175 ? 27.682 12.526 -37.082 1.00 86.88 175 GLY A N 1
ATOM 1411 C CA . GLY A 1 175 ? 29.002 12.894 -36.565 1.00 86.88 175 GLY A CA 1
ATOM 1412 C C . GLY A 1 175 ? 29.117 14.348 -36.090 1.00 86.88 175 GLY A C 1
ATOM 1413 O O . GLY A 1 175 ? 30.224 14.874 -35.992 1.00 86.88 175 GLY A O 1
ATOM 1414 N N . ASN A 1 176 ? 28.000 15.015 -35.785 1.00 87.69 176 ASN A N 1
ATOM 1415 C CA . ASN A 1 176 ? 27.984 16.428 -35.404 1.00 87.69 176 ASN A CA 1
ATOM 1416 C C . ASN A 1 176 ? 28.279 16.620 -33.904 1.00 87.69 176 ASN A C 1
ATOM 1418 O O . ASN A 1 176 ? 27.372 16.699 -33.072 1.00 87.69 176 ASN A O 1
ATOM 1422 N N . GLU A 1 177 ? 29.566 16.708 -33.564 1.00 86.25 177 GLU A N 1
ATOM 1423 C CA . GLU A 1 177 ? 30.054 16.847 -32.184 1.00 86.25 177 GLU A CA 1
ATOM 1424 C C . GLU A 1 177 ? 29.485 18.069 -31.445 1.00 86.25 177 GLU A C 1
ATOM 1426 O O . GLU A 1 177 ? 29.113 17.960 -30.276 1.00 86.25 177 GLU A O 1
ATOM 1431 N N . GLU A 1 178 ? 29.380 19.221 -32.110 1.00 84.38 178 GLU A N 1
ATOM 1432 C CA . GLU A 1 178 ? 28.892 20.465 -31.501 1.00 84.38 178 GLU A CA 1
ATOM 1433 C C . GLU A 1 178 ? 27.399 20.372 -31.164 1.00 84.38 178 GLU A C 1
ATOM 1435 O O . GLU A 1 178 ? 26.967 20.754 -30.071 1.00 84.38 178 GLU A O 1
ATOM 1440 N N . ALA A 1 179 ? 26.602 19.801 -32.072 1.00 81.38 179 ALA A N 1
ATOM 1441 C CA . ALA A 1 179 ? 25.197 19.526 -31.806 1.00 81.38 179 ALA A CA 1
ATOM 1442 C C . ALA A 1 179 ? 25.042 18.535 -30.646 1.00 81.38 179 ALA A C 1
ATOM 1444 O O . ALA A 1 179 ? 24.226 18.776 -29.757 1.00 81.38 179 ALA A O 1
ATOM 1445 N N . VAL A 1 180 ? 25.857 17.473 -30.598 1.00 81.50 180 VAL A N 1
ATOM 1446 C CA . VAL A 1 180 ? 25.861 16.509 -29.486 1.00 81.50 180 VAL A CA 1
ATOM 1447 C C . VAL A 1 180 ? 26.185 17.200 -28.160 1.00 81.50 180 VAL A C 1
ATOM 1449 O O . VAL A 1 180 ? 25.445 17.014 -27.199 1.00 81.50 180 VAL A O 1
ATOM 1452 N N . GLN A 1 181 ? 27.227 18.032 -28.084 1.00 81.88 181 GLN A N 1
ATOM 1453 C CA . GLN A 1 181 ? 27.584 18.741 -26.846 1.00 81.88 181 GLN A CA 1
ATOM 1454 C C . GLN A 1 181 ? 26.477 19.693 -26.382 1.00 81.88 181 GLN A C 1
ATOM 1456 O O . GLN A 1 181 ? 26.090 19.663 -25.213 1.00 81.88 181 GLN A O 1
ATOM 1461 N N . ASN A 1 182 ? 25.933 20.501 -27.294 1.00 79.25 182 ASN A N 1
ATOM 1462 C CA . ASN A 1 182 ? 24.857 21.444 -26.986 1.00 79.25 182 ASN A CA 1
ATOM 1463 C C . ASN A 1 182 ? 23.575 20.736 -26.535 1.00 79.25 182 ASN A C 1
ATOM 1465 O O . ASN A 1 182 ? 22.864 21.222 -25.653 1.00 79.25 182 ASN A O 1
ATOM 1469 N N . LEU A 1 183 ? 23.274 19.585 -27.137 1.00 75.69 183 LEU A N 1
ATOM 1470 C CA . LEU A 1 183 ? 22.160 18.739 -26.734 1.00 75.69 183 LEU A CA 1
ATOM 1471 C C . LEU A 1 183 ? 22.436 18.148 -25.344 1.00 75.69 183 LEU A C 1
ATOM 1473 O O . LEU A 1 183 ? 21.651 18.391 -24.433 1.00 75.69 183 LEU A O 1
ATOM 1477 N N . LEU A 1 184 ? 23.573 17.481 -25.128 1.00 74.56 184 LEU A N 1
ATOM 1478 C CA . LEU A 1 184 ? 23.943 16.888 -23.834 1.00 74.56 184 LEU A CA 1
ATOM 1479 C C . LEU A 1 184 ? 23.989 17.907 -22.680 1.00 74.56 184 LEU A C 1
ATOM 1481 O O . LEU A 1 184 ? 23.607 17.568 -21.566 1.00 74.56 184 LEU A O 1
ATOM 1485 N N . GLN A 1 185 ? 24.394 19.156 -22.925 1.00 72.44 185 GLN A N 1
ATOM 1486 C CA . GLN A 1 185 ? 24.352 20.224 -21.913 1.00 72.44 185 GLN A CA 1
ATOM 1487 C C . GLN A 1 185 ? 22.924 20.646 -21.541 1.00 72.44 185 GLN A C 1
ATOM 1489 O O . GLN A 1 185 ? 22.672 21.025 -20.398 1.00 72.44 185 GLN A O 1
ATOM 1494 N N . LYS A 1 186 ? 21.982 20.585 -22.490 1.00 64.44 186 LYS A N 1
ATOM 1495 C CA . LYS A 1 186 ? 20.564 20.898 -22.250 1.00 64.44 186 LYS A CA 1
ATOM 1496 C C . LYS A 1 186 ? 19.821 19.759 -21.549 1.00 64.44 186 LYS A C 1
ATOM 1498 O O . LYS A 1 186 ? 18.862 20.026 -20.827 1.00 64.44 186 LYS A O 1
ATOM 1503 N N . TYR A 1 187 ? 20.256 18.515 -21.739 1.00 59.53 187 TYR A N 1
ATOM 1504 C CA . TYR A 1 187 ? 19.693 17.332 -21.089 1.00 59.53 187 TYR A CA 1
ATOM 1505 C C . TYR A 1 187 ? 20.500 16.982 -19.825 1.00 59.53 187 TYR A C 1
ATOM 1507 O O . TYR A 1 187 ? 21.403 16.149 -19.863 1.00 59.53 187 TYR A O 1
ATOM 1515 N N . SER A 1 188 ? 20.198 17.612 -18.684 1.00 47.31 188 SER A N 1
ATOM 1516 C CA . SER A 1 188 ? 20.799 17.208 -17.403 1.00 47.31 188 SER A CA 1
ATOM 1517 C C . SER A 1 188 ? 20.441 15.748 -17.057 1.00 47.31 188 SER A C 1
ATOM 1519 O O . SER A 1 188 ? 19.431 15.221 -17.521 1.00 47.31 188 SER A O 1
ATOM 1521 N N . HIS A 1 189 ? 21.319 15.100 -16.279 1.00 45.03 189 HIS A N 1
ATOM 1522 C CA . HIS A 1 189 ? 21.567 13.655 -16.065 1.00 45.03 189 HIS A CA 1
ATOM 1523 C C . HIS A 1 189 ? 20.395 12.664 -15.829 1.00 45.03 189 HIS A C 1
ATOM 1525 O O . HIS A 1 189 ? 20.637 11.522 -15.442 1.00 45.03 189 HIS A O 1
ATOM 1531 N N . THR A 1 190 ? 19.132 13.026 -16.041 1.00 43.19 190 THR A N 1
ATOM 1532 C CA . THR A 1 190 ? 17.964 12.198 -15.689 1.00 43.19 190 THR A CA 1
ATOM 1533 C C . THR A 1 190 ? 17.141 11.716 -16.891 1.00 43.19 190 THR A C 1
ATOM 1535 O O . THR A 1 190 ? 16.371 10.770 -16.738 1.00 43.19 190 THR A O 1
ATOM 1538 N N . ASP A 1 191 ? 17.318 12.291 -18.088 1.00 44.34 191 ASP A N 1
ATOM 1539 C CA . ASP A 1 191 ? 16.411 12.049 -19.230 1.00 44.34 191 ASP A CA 1
ATOM 1540 C C . ASP A 1 191 ? 17.022 11.346 -20.455 1.00 44.34 191 ASP A C 1
ATOM 1542 O O . ASP A 1 191 ? 16.284 10.918 -21.342 1.00 44.34 191 ASP A O 1
ATOM 1546 N N . LEU A 1 192 ? 18.341 11.146 -20.500 1.00 49.53 192 LEU A N 1
ATOM 1547 C CA . LEU A 1 192 ? 19.031 10.597 -21.681 1.00 49.53 192 LEU A CA 1
ATOM 1548 C C . LEU A 1 192 ? 18.975 9.063 -21.808 1.00 49.53 192 LEU A C 1
ATOM 1550 O O . LEU A 1 192 ? 19.279 8.516 -22.861 1.00 49.53 192 LEU A O 1
ATOM 1554 N N . ASN A 1 193 ? 18.510 8.355 -20.774 1.00 44.81 193 ASN A N 1
ATOM 1555 C CA . ASN A 1 193 ? 18.239 6.912 -20.853 1.00 44.81 193 ASN A CA 1
ATOM 1556 C C . ASN A 1 193 ? 16.908 6.587 -21.574 1.00 44.81 193 ASN A C 1
ATOM 1558 O O . ASN A 1 193 ? 16.508 5.421 -21.650 1.00 44.81 193 ASN A O 1
ATOM 1562 N N . ARG A 1 194 ? 16.180 7.597 -22.082 1.00 49.16 194 ARG A N 1
ATOM 1563 C CA . ARG A 1 194 ? 14.923 7.398 -22.815 1.00 49.16 194 ARG A CA 1
ATOM 1564 C C . ARG A 1 194 ? 15.1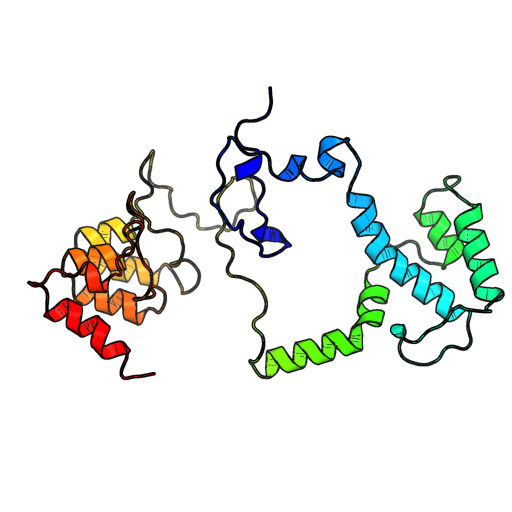93 6.997 -24.261 1.00 49.16 194 ARG A C 1
ATOM 1566 O O . ARG A 1 194 ? 15.418 7.843 -25.111 1.00 49.16 194 ARG A O 1
ATOM 1573 N N . GLN A 1 195 ? 15.073 5.695 -24.510 1.00 51.97 195 GLN A N 1
ATOM 1574 C CA . GLN A 1 195 ? 14.629 5.087 -25.772 1.00 51.97 195 GLN A CA 1
ATOM 1575 C C . GLN A 1 195 ? 15.064 5.802 -27.062 1.00 51.97 195 GLN A C 1
ATOM 1577 O O . GLN A 1 195 ? 14.239 6.137 -27.908 1.00 51.97 195 GLN A O 1
ATOM 1582 N N . GLU A 1 196 ? 16.366 5.974 -27.253 1.00 51.81 196 GLU A N 1
ATOM 1583 C CA . GLU A 1 196 ? 16.937 6.363 -28.543 1.00 51.81 196 GLU A CA 1
ATOM 1584 C C . GLU A 1 196 ? 17.101 5.127 -29.416 1.00 5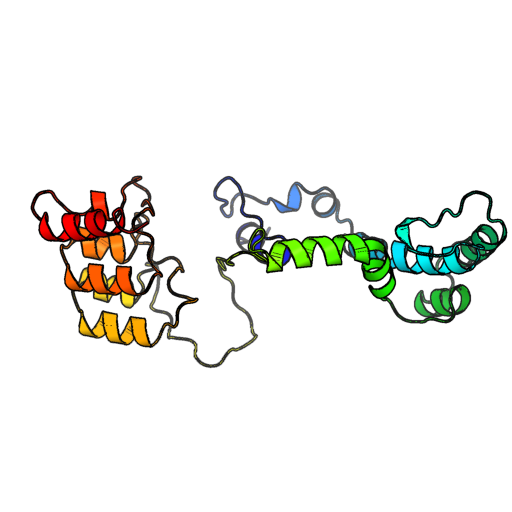1.81 196 GLU A C 1
ATOM 1586 O O . GLU A 1 196 ? 18.211 4.757 -29.769 1.00 51.81 196 GLU A O 1
ATOM 1591 N N . TYR A 1 197 ? 16.016 4.406 -29.672 1.00 56.31 197 TYR A N 1
ATOM 1592 C CA . TYR A 1 197 ? 16.085 3.154 -30.405 1.00 56.31 197 TYR A CA 1
ATOM 1593 C C . TYR A 1 197 ? 15.680 3.384 -31.855 1.00 56.31 197 TYR A C 1
ATOM 1595 O O . TYR A 1 197 ? 14.524 3.671 -32.160 1.00 56.31 197 TYR A O 1
ATOM 1603 N N . SER A 1 198 ? 16.633 3.175 -32.761 1.00 58.47 198 SER A N 1
ATOM 1604 C CA . SER A 1 198 ? 16.306 2.848 -34.153 1.00 58.47 198 SER A CA 1
ATOM 1605 C C . SER A 1 198 ? 15.473 1.554 -34.214 1.00 58.47 198 SER A C 1
ATOM 1607 O O . SER A 1 198 ? 15.379 0.825 -33.225 1.00 58.47 198 SER A O 1
ATOM 1609 N N . PHE A 1 199 ? 14.906 1.213 -35.376 1.00 57.75 199 PHE A N 1
ATOM 1610 C CA . PHE A 1 199 ? 14.144 -0.029 -35.611 1.00 57.75 199 PHE A CA 1
ATOM 1611 C C . PHE A 1 199 ? 14.862 -1.302 -35.107 1.00 57.75 199 PHE A C 1
ATOM 1613 O O . PHE A 1 199 ? 14.220 -2.278 -34.737 1.00 57.75 199 PHE A O 1
ATOM 1620 N N . ASN A 1 200 ? 16.195 -1.257 -35.025 1.00 63.00 200 ASN A N 1
ATOM 1621 C CA . ASN A 1 200 ? 17.065 -2.336 -34.555 1.00 63.00 200 ASN A CA 1
ATOM 1622 C C . ASN A 1 200 ? 17.433 -2.269 -33.057 1.00 63.00 200 ASN A C 1
ATOM 1624 O O . ASN A 1 200 ? 18.259 -3.045 -32.593 1.00 63.00 200 ASN A O 1
ATOM 1628 N N . GLY A 1 201 ? 16.877 -1.343 -32.274 1.00 68.31 201 GLY A N 1
ATOM 1629 C CA . GLY A 1 201 ? 17.259 -1.162 -30.865 1.00 68.31 201 GLY A CA 1
ATOM 1630 C C . GLY A 1 201 ? 18.634 -0.521 -30.655 1.00 68.31 201 GLY A C 1
ATOM 1631 O O . GLY A 1 201 ? 19.174 -0.593 -29.556 1.00 68.31 201 GLY A O 1
ATOM 1632 N N . ASN A 1 202 ? 19.211 0.100 -31.686 1.00 75.00 202 ASN A N 1
ATOM 1633 C CA . ASN A 1 202 ? 20.495 0.799 -31.586 1.00 75.00 202 ASN A CA 1
ATOM 1634 C C . ASN A 1 202 ? 20.324 2.137 -30.868 1.00 75.00 202 ASN A C 1
ATOM 1636 O O . ASN A 1 202 ? 19.484 2.914 -31.308 1.00 75.00 202 ASN A O 1
ATOM 1640 N N . THR A 1 203 ? 21.160 2.404 -29.860 1.00 77.75 203 THR A N 1
ATOM 1641 C CA . THR A 1 203 ? 21.281 3.704 -29.164 1.00 77.75 203 THR A CA 1
ATOM 1642 C C . THR A 1 203 ? 22.211 4.684 -29.894 1.00 77.75 203 THR A C 1
ATOM 1644 O O . THR A 1 203 ? 22.931 4.282 -30.814 1.00 77.75 203 THR A O 1
ATOM 1647 N N . CYS A 1 204 ? 22.282 5.944 -29.440 1.00 79.75 204 CYS A N 1
ATOM 1648 C CA . CYS A 1 204 ? 23.308 6.906 -29.874 1.00 79.75 204 CYS A CA 1
ATOM 1649 C C . CYS A 1 204 ? 24.734 6.357 -29.768 1.00 79.75 204 CYS A C 1
ATOM 1651 O O . CYS A 1 204 ? 25.551 6.568 -30.662 1.00 79.75 204 CYS A O 1
ATOM 1653 N N . LEU A 1 205 ? 25.024 5.597 -28.707 1.00 82.62 205 LEU A N 1
ATOM 1654 C CA . LEU A 1 205 ? 26.333 4.977 -28.520 1.00 82.62 205 LEU A CA 1
ATOM 1655 C C . LEU A 1 205 ? 26.599 3.885 -29.567 1.00 82.62 205 LEU A C 1
ATOM 1657 O O . LEU A 1 205 ? 27.706 3.813 -30.091 1.00 82.62 205 LEU A O 1
ATOM 1661 N N . HIS A 1 206 ? 25.586 3.084 -29.924 1.00 81.31 206 HIS A N 1
ATOM 1662 C CA . HIS A 1 206 ? 25.713 2.068 -30.976 1.00 81.31 206 HIS A CA 1
ATOM 1663 C C . HIS A 1 206 ? 25.988 2.698 -32.338 1.00 81.31 206 HIS A C 1
ATOM 1665 O O . HIS A 1 206 ? 26.853 2.210 -33.055 1.00 81.31 206 HIS A O 1
ATOM 1671 N N . ILE A 1 207 ? 25.273 3.768 -32.707 1.00 83.31 207 ILE A N 1
ATOM 1672 C CA . ILE A 1 207 ? 25.450 4.392 -34.025 1.00 83.31 207 ILE A CA 1
ATOM 1673 C C . ILE A 1 207 ? 26.746 5.209 -34.103 1.00 83.31 207 ILE A C 1
ATOM 1675 O O . ILE A 1 207 ? 27.449 5.128 -35.107 1.00 83.31 207 ILE A O 1
ATOM 1679 N N . ALA A 1 208 ? 27.129 5.901 -33.024 1.00 85.88 208 ALA A N 1
ATOM 1680 C CA . ALA A 1 208 ? 28.415 6.591 -32.944 1.00 85.88 208 ALA A CA 1
ATOM 1681 C C . ALA A 1 208 ? 29.588 5.599 -33.028 1.00 85.88 208 ALA A C 1
ATOM 1683 O O . ALA A 1 208 ? 30.558 5.858 -33.742 1.00 85.88 208 ALA A O 1
ATOM 1684 N N . ALA A 1 209 ? 29.478 4.439 -32.367 1.00 86.50 209 ALA A N 1
ATOM 1685 C CA . ALA A 1 209 ? 30.475 3.375 -32.452 1.00 86.50 209 ALA A CA 1
ATOM 1686 C C . ALA A 1 209 ? 30.498 2.704 -33.835 1.00 86.50 209 ALA A C 1
ATOM 1688 O O . ALA A 1 209 ? 31.567 2.536 -34.422 1.00 86.50 209 ALA A O 1
ATOM 1689 N N . ALA A 1 210 ? 29.323 2.402 -34.397 1.00 85.75 210 ALA A N 1
ATOM 1690 C CA . ALA A 1 210 ? 29.183 1.849 -35.742 1.00 85.75 210 ALA A CA 1
ATOM 1691 C C . ALA A 1 210 ? 29.785 2.763 -36.808 1.00 85.75 210 ALA A C 1
ATOM 1693 O O . ALA A 1 210 ? 30.371 2.265 -37.769 1.00 85.75 210 ALA A O 1
ATOM 1694 N N . ASN A 1 211 ? 29.693 4.084 -36.629 1.00 84.88 211 ASN A N 1
ATOM 1695 C CA . ASN A 1 211 ? 30.231 5.079 -37.553 1.00 84.88 211 ASN A CA 1
ATOM 1696 C C . ASN A 1 211 ? 31.677 5.499 -37.239 1.00 84.88 211 ASN A C 1
ATOM 1698 O O . ASN A 1 211 ? 32.368 5.932 -38.158 1.00 84.88 211 ASN A O 1
ATOM 1702 N N . GLY A 1 212 ? 32.209 5.204 -36.051 1.00 86.62 212 GLY A N 1
ATOM 1703 C CA . GLY A 1 212 ? 33.604 5.494 -35.680 1.00 86.62 212 GLY A CA 1
ATOM 1704 C C . GLY A 1 212 ? 33.824 6.927 -35.203 1.00 86.62 212 GLY A C 1
ATOM 1705 O O . GLY A 1 212 ? 34.889 7.502 -35.406 1.00 86.62 212 GLY A O 1
ATOM 1706 N N . HIS A 1 213 ? 32.800 7.535 -34.608 1.00 88.56 213 HIS A N 1
ATOM 1707 C CA . HIS A 1 213 ? 32.867 8.899 -34.094 1.00 88.56 213 HIS A CA 1
ATOM 1708 C C . HIS A 1 213 ? 33.448 8.913 -32.674 1.00 88.56 213 HIS A C 1
ATOM 1710 O O . HIS A 1 213 ? 32.731 9.097 -31.691 1.00 88.56 213 HIS A O 1
ATOM 1716 N N . ASP A 1 214 ? 34.763 8.715 -32.567 1.00 87.00 214 ASP A N 1
ATOM 1717 C CA . ASP A 1 214 ? 35.497 8.549 -31.301 1.00 87.00 214 ASP A CA 1
ATOM 1718 C C . ASP A 1 214 ? 35.235 9.656 -30.271 1.00 87.00 214 ASP A C 1
ATOM 1720 O O . ASP A 1 214 ? 35.071 9.385 -29.080 1.00 87.00 214 ASP A O 1
ATOM 1724 N N . ASN A 1 215 ? 35.184 10.914 -30.708 1.00 85.12 215 ASN A N 1
ATOM 1725 C CA . ASN A 1 215 ? 34.945 12.050 -29.816 1.00 85.12 215 ASN A CA 1
ATOM 1726 C C . ASN A 1 215 ? 33.513 12.059 -29.275 1.00 85.12 215 ASN A C 1
ATOM 1728 O O . ASN A 1 215 ? 33.303 12.327 -28.093 1.00 85.12 215 ASN A O 1
ATOM 1732 N N . ILE A 1 216 ? 32.538 11.686 -30.106 1.00 85.50 216 ILE A N 1
ATOM 1733 C CA . ILE A 1 216 ? 31.140 11.523 -29.695 1.00 85.50 216 ILE A CA 1
ATOM 1734 C C . ILE A 1 216 ? 31.025 10.362 -28.708 1.00 85.50 216 ILE A C 1
ATOM 1736 O O . ILE A 1 216 ? 30.403 10.522 -27.662 1.00 85.50 216 ILE A O 1
ATOM 1740 N N . VAL A 1 217 ? 31.686 9.230 -28.969 1.00 84.94 217 VAL A N 1
ATOM 1741 C CA . VAL A 1 217 ? 31.737 8.091 -28.036 1.00 84.94 217 VAL A CA 1
ATOM 1742 C C . VAL A 1 217 ? 32.314 8.520 -26.683 1.00 84.94 217 VAL A C 1
ATOM 1744 O O . VAL A 1 217 ? 31.696 8.257 -25.653 1.00 84.94 217 VAL A O 1
ATOM 1747 N N . LYS A 1 218 ? 33.434 9.257 -26.658 1.00 83.25 218 LYS A N 1
ATOM 1748 C CA . LYS A 1 218 ? 34.011 9.801 -25.411 1.00 83.25 218 LYS A CA 1
ATOM 1749 C C . LYS A 1 218 ? 33.045 10.731 -24.678 1.00 83.25 218 LYS A C 1
ATOM 1751 O O . LYS A 1 218 ? 32.922 10.629 -23.460 1.00 83.25 218 LYS A O 1
ATOM 1756 N N . LEU A 1 219 ? 32.376 11.633 -25.398 1.00 79.94 219 LEU A N 1
ATOM 1757 C CA . LEU A 1 219 ? 31.402 12.562 -24.819 1.00 79.94 219 LEU A CA 1
ATOM 1758 C C . LEU A 1 219 ? 30.220 11.808 -24.198 1.00 79.94 219 LEU A C 1
ATOM 1760 O O . LEU A 1 219 ? 29.872 12.061 -23.046 1.00 79.94 219 LEU A O 1
ATOM 1764 N N . LEU A 1 220 ? 29.652 10.840 -24.919 1.00 78.25 220 LEU A N 1
ATOM 1765 C CA . LEU A 1 220 ? 28.533 10.027 -24.442 1.00 78.25 220 LEU A CA 1
ATOM 1766 C C . LEU A 1 220 ? 28.924 9.192 -23.211 1.00 78.25 220 LEU A C 1
ATOM 1768 O O . LEU A 1 220 ? 28.189 9.185 -22.222 1.00 78.25 220 LEU A O 1
ATOM 1772 N N . LEU A 1 221 ? 30.096 8.549 -23.229 1.00 76.88 221 LEU A N 1
ATOM 1773 C CA . LEU A 1 221 ? 30.600 7.769 -22.094 1.00 76.88 221 LEU A CA 1
ATOM 1774 C C . LEU A 1 221 ? 30.882 8.649 -20.863 1.00 76.88 221 LEU A C 1
ATOM 1776 O O . LEU A 1 221 ? 30.514 8.280 -19.749 1.00 76.88 221 LEU A O 1
ATOM 1780 N N . LYS A 1 222 ? 31.469 9.841 -21.049 1.00 76.25 222 LYS A N 1
ATOM 1781 C CA . LYS A 1 222 ? 31.779 10.787 -19.960 1.00 76.25 222 LYS A CA 1
ATOM 1782 C C . LYS A 1 222 ? 30.528 11.298 -19.240 1.00 76.25 222 LYS A C 1
ATOM 1784 O O . LYS A 1 222 ? 30.577 11.552 -18.041 1.00 76.25 222 LYS A O 1
ATOM 1789 N N . HIS A 1 223 ? 29.411 11.447 -19.948 1.00 66.50 223 HIS A N 1
ATOM 1790 C CA . HIS A 1 223 ? 28.157 11.919 -19.357 1.00 66.50 223 HIS A CA 1
ATOM 1791 C C . HIS A 1 223 ? 27.402 10.841 -18.545 1.00 66.50 223 HIS A C 1
ATOM 1793 O O . HIS A 1 223 ? 26.354 11.151 -17.976 1.00 66.50 223 HIS A O 1
ATOM 1799 N N . GLY A 1 224 ? 27.906 9.597 -18.457 1.00 56.50 224 GLY A N 1
ATOM 1800 C CA . GLY A 1 224 ? 27.394 8.536 -17.565 1.00 56.50 224 GLY A CA 1
ATOM 1801 C C . GLY A 1 224 ? 25.987 8.017 -17.893 1.00 56.50 224 GLY A C 1
ATOM 1802 O O . GLY A 1 224 ? 25.442 7.176 -17.182 1.00 56.50 224 GLY A O 1
ATOM 1803 N N . CYS A 1 225 ? 25.386 8.518 -18.974 1.00 53.09 225 CYS A N 1
ATOM 1804 C CA . CYS A 1 225 ? 24.001 8.247 -19.353 1.00 53.09 225 CYS A CA 1
ATOM 1805 C C . CYS A 1 225 ? 23.857 7.124 -20.389 1.00 53.09 225 CYS A C 1
ATOM 1807 O O . CYS A 1 225 ? 22.736 6.765 -20.723 1.00 53.09 225 CYS A O 1
ATOM 1809 N N . TYR A 1 226 ? 24.958 6.554 -20.889 1.00 59.22 226 TYR A N 1
ATOM 1810 C CA . TYR A 1 226 ? 24.935 5.516 -21.921 1.00 59.22 226 TYR A CA 1
ATOM 1811 C C . TYR A 1 226 ? 25.808 4.342 -21.491 1.00 59.22 226 TYR A C 1
ATOM 1813 O O . TYR A 1 226 ? 27.033 4.420 -21.513 1.00 59.22 226 TYR A O 1
ATOM 1821 N N . ARG A 1 227 ? 25.170 3.246 -21.072 1.00 60.59 227 ARG A N 1
ATOM 1822 C CA . ARG A 1 227 ? 25.871 2.014 -20.691 1.00 60.59 227 ARG A CA 1
ATOM 1823 C C . ARG A 1 227 ? 26.447 1.337 -21.937 1.00 60.59 227 ARG A C 1
ATOM 1825 O O . ARG A 1 227 ? 25.690 0.967 -22.834 1.00 60.59 227 ARG A O 1
ATOM 1832 N N . SER A 1 228 ? 27.763 1.131 -21.958 1.00 61.19 228 SER A N 1
ATOM 1833 C CA . SER A 1 228 ? 28.486 0.375 -22.996 1.00 61.19 228 SER A CA 1
ATOM 1834 C C . SER A 1 228 ? 28.003 -1.076 -23.130 1.00 61.19 228 SER A C 1
ATOM 1836 O O . SER A 1 228 ? 28.089 -1.653 -24.210 1.00 61.19 228 SER A O 1
ATOM 1838 N N . SER A 1 229 ? 27.443 -1.638 -22.054 1.00 62.22 229 SER A N 1
ATOM 1839 C CA . SER A 1 229 ? 26.933 -3.010 -21.965 1.00 62.22 229 SER A CA 1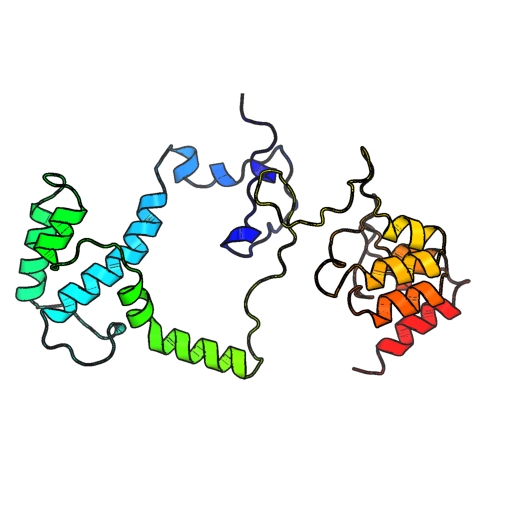
ATOM 1840 C C . SER A 1 229 ? 25.493 -3.209 -22.455 1.00 62.22 229 SER A C 1
ATOM 1842 O O . SER A 1 229 ? 24.996 -4.335 -22.429 1.00 62.22 229 SER A O 1
ATOM 1844 N N . LEU A 1 230 ? 24.792 -2.152 -22.884 1.00 68.25 230 LEU A N 1
ATOM 1845 C CA . LEU A 1 230 ? 23.458 -2.306 -23.473 1.00 68.25 230 LEU A CA 1
ATOM 1846 C C . LEU A 1 230 ? 23.559 -3.005 -24.828 1.00 68.25 230 LEU A C 1
ATOM 1848 O O . LEU A 1 230 ? 24.373 -2.615 -25.658 1.00 68.25 230 LEU A O 1
ATOM 1852 N N . LEU A 1 231 ? 22.693 -3.996 -25.043 1.00 72.69 231 LEU A N 1
ATOM 1853 C CA . LEU A 1 231 ? 22.603 -4.746 -26.290 1.00 72.69 231 LEU A CA 1
ATOM 1854 C C . LEU A 1 231 ? 21.428 -4.247 -27.137 1.00 72.69 231 LEU A C 1
ATOM 1856 O O . LEU A 1 231 ? 20.359 -3.930 -26.605 1.00 72.69 231 LEU A O 1
ATOM 1860 N N . ASN A 1 232 ? 21.621 -4.197 -28.452 1.00 71.88 232 ASN A N 1
ATOM 1861 C CA . ASN A 1 232 ? 20.560 -3.925 -29.423 1.00 71.88 232 ASN A CA 1
ATOM 1862 C C . ASN A 1 232 ? 19.647 -5.159 -29.646 1.00 71.88 232 ASN A C 1
ATOM 1864 O O . ASN A 1 232 ? 19.827 -6.208 -29.024 1.00 71.88 232 ASN A O 1
ATOM 1868 N N . LEU A 1 233 ? 18.658 -5.071 -30.550 1.00 73.19 233 LEU A N 1
ATOM 1869 C CA . LEU A 1 233 ? 17.749 -6.196 -30.854 1.00 73.19 233 LEU A CA 1
ATOM 1870 C C . LEU A 1 233 ? 18.447 -7.375 -31.554 1.00 73.19 233 LEU A C 1
ATOM 1872 O O . LEU A 1 233 ? 17.885 -8.467 -31.616 1.00 73.19 233 LEU A O 1
ATOM 1876 N N . GLN A 1 234 ? 19.660 -7.168 -32.065 1.00 73.31 234 GLN A N 1
ATOM 1877 C CA . GLN A 1 234 ? 20.543 -8.203 -32.604 1.00 73.31 234 GLN A CA 1
ATOM 1878 C C . GLN A 1 234 ? 21.515 -8.750 -31.546 1.00 73.31 234 GLN A C 1
ATOM 1880 O O . GLN A 1 234 ? 22.397 -9.540 -31.877 1.00 73.31 234 GLN A O 1
ATOM 1885 N N . ASN A 1 235 ? 21.336 -8.376 -30.275 1.00 76.19 235 ASN A N 1
ATOM 1886 C CA . ASN A 1 235 ? 22.157 -8.802 -29.146 1.00 76.19 235 ASN A CA 1
ATOM 1887 C C . ASN A 1 235 ? 23.631 -8.356 -29.242 1.00 76.19 235 ASN A C 1
ATOM 1889 O O . ASN A 1 235 ? 24.519 -9.034 -28.730 1.00 76.19 235 ASN A O 1
ATOM 1893 N N . GLN A 1 236 ? 23.884 -7.226 -29.906 1.00 78.62 236 GLN A N 1
ATOM 1894 C CA . GLN A 1 236 ? 25.207 -6.626 -30.088 1.00 78.62 236 GLN A CA 1
ATOM 1895 C C . GLN A 1 236 ? 25.358 -5.409 -29.180 1.00 78.62 236 GLN A C 1
ATOM 1897 O O . GLN A 1 236 ? 24.440 -4.592 -29.098 1.00 78.62 236 GLN A O 1
ATOM 1902 N N . SER A 1 237 ? 26.511 -5.278 -28.530 1.00 81.44 237 SER A N 1
ATOM 1903 C CA . SER A 1 237 ? 26.882 -4.080 -27.774 1.00 81.44 237 SER A CA 1
ATOM 1904 C C . SER A 1 237 ? 27.410 -2.973 -28.692 1.00 81.44 237 SER A C 1
ATOM 1906 O O . SER A 1 237 ? 27.739 -3.199 -29.860 1.00 81.44 237 SER A O 1
ATOM 1908 N N . ALA A 1 238 ? 27.572 -1.760 -28.157 1.00 79.00 238 ALA A N 1
ATOM 1909 C CA . ALA A 1 238 ? 28.236 -0.680 -28.890 1.00 79.00 238 ALA A CA 1
ATOM 1910 C C . ALA A 1 238 ? 29.685 -1.040 -29.281 1.00 79.00 238 ALA A C 1
ATOM 1912 O O . ALA A 1 238 ? 30.158 -0.616 -30.334 1.00 79.00 238 ALA A O 1
ATOM 1913 N N . TYR A 1 239 ? 30.362 -1.872 -28.482 1.00 82.0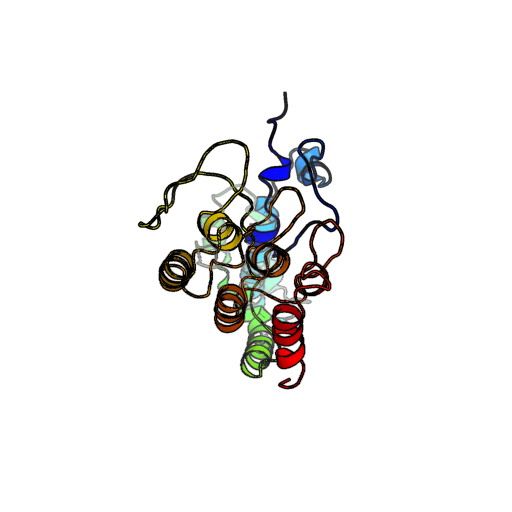6 239 TYR A N 1
ATOM 1914 C CA . TYR A 1 239 ? 31.680 -2.412 -28.816 1.00 82.06 239 TYR A CA 1
ATOM 1915 C C . TYR A 1 239 ? 31.625 -3.352 -30.031 1.00 82.06 239 TYR A C 1
ATOM 1917 O O . TYR A 1 239 ? 32.466 -3.253 -30.923 1.00 82.06 239 TYR A O 1
ATOM 1925 N N . ASP A 1 240 ? 30.609 -4.215 -30.105 1.00 80.00 240 ASP A N 1
ATOM 1926 C CA . ASP A 1 240 ? 30.434 -5.164 -31.215 1.00 80.00 240 ASP A CA 1
ATOM 1927 C C . ASP A 1 240 ? 30.068 -4.462 -32.528 1.00 80.00 240 ASP A C 1
ATOM 1929 O O . ASP A 1 240 ? 30.413 -4.936 -33.611 1.00 80.00 240 ASP A O 1
ATOM 1933 N N . MET A 1 241 ? 29.395 -3.312 -32.434 1.00 80.56 241 MET A N 1
ATOM 1934 C CA . MET A 1 241 ? 29.049 -2.471 -33.581 1.00 80.56 241 MET A CA 1
ATOM 1935 C C . MET A 1 241 ? 30.250 -1.712 -34.160 1.00 80.56 241 MET A C 1
ATOM 1937 O O . MET A 1 241 ? 30.221 -1.351 -35.338 1.00 80.56 241 MET A O 1
ATOM 1941 N N . ALA A 1 242 ? 31.310 -1.477 -33.381 1.00 80.12 242 ALA A N 1
ATOM 1942 C CA . ALA A 1 242 ? 32.540 -0.890 -33.900 1.00 80.12 242 ALA A CA 1
ATOM 1943 C C . ALA A 1 242 ? 33.259 -1.914 -34.802 1.00 80.12 242 ALA A C 1
ATOM 1945 O O . ALA A 1 242 ? 33.810 -2.915 -34.332 1.00 80.12 242 ALA A O 1
ATOM 1946 N N . SER A 1 243 ? 33.231 -1.673 -36.119 1.00 70.25 243 SER A N 1
ATOM 1947 C CA . SER A 1 243 ? 33.837 -2.554 -37.127 1.00 70.25 243 SER A CA 1
ATOM 1948 C C . SER A 1 243 ? 35.330 -2.795 -36.867 1.00 70.25 243 SER A C 1
ATOM 1950 O O . SER A 1 243 ? 36.003 -1.977 -36.247 1.00 70.25 243 SER A O 1
ATOM 1952 N N . SER A 1 244 ? 35.887 -3.888 -37.396 1.00 59.69 244 SER A N 1
ATOM 1953 C CA . SER A 1 244 ? 37.316 -4.240 -37.259 1.00 59.69 244 SER A CA 1
ATOM 1954 C C . SER A 1 244 ? 38.288 -3.179 -37.801 1.00 59.69 244 SER A C 1
ATOM 1956 O O . SER A 1 244 ? 39.458 -3.168 -37.445 1.00 59.69 244 SER A O 1
ATOM 1958 N N . SER A 1 245 ? 37.811 -2.256 -38.638 1.00 57.34 245 SER A N 1
ATOM 1959 C CA . SER A 1 245 ? 38.553 -1.086 -39.125 1.00 57.34 245 SER A CA 1
ATOM 1960 C C . SER A 1 245 ? 38.560 0.114 -38.163 1.00 57.34 245 SER A C 1
ATOM 1962 O O . SER A 1 245 ? 39.193 1.124 -38.462 1.00 57.34 245 SER A O 1
ATOM 1964 N N . LYS A 1 246 ? 37.854 0.034 -37.028 1.00 71.25 246 LYS A N 1
ATOM 1965 C CA . LYS A 1 246 ? 37.621 1.129 -36.065 1.00 71.25 246 LYS A CA 1
ATOM 1966 C C . LYS A 1 246 ? 38.217 0.795 -34.697 1.00 71.25 246 LYS A C 1
ATOM 1968 O O . LYS A 1 246 ? 37.581 0.945 -33.655 1.00 71.25 246 LYS A O 1
ATOM 1973 N N . GLU A 1 247 ? 39.463 0.328 -34.716 1.00 68.44 247 GLU A N 1
ATOM 1974 C CA . GLU A 1 247 ? 40.192 -0.129 -33.528 1.00 68.44 247 GLU A CA 1
ATOM 1975 C C . GLU A 1 247 ? 40.338 0.980 -32.473 1.00 68.44 247 GLU A C 1
ATOM 1977 O O . GLU A 1 247 ? 40.154 0.739 -31.282 1.00 68.44 247 GLU A O 1
ATOM 1982 N N . SER A 1 248 ? 40.540 2.230 -32.909 1.00 75.25 248 SER A N 1
ATOM 1983 C CA . SER A 1 248 ? 40.560 3.409 -32.031 1.00 75.25 248 SER A CA 1
ATOM 1984 C C . SER A 1 248 ? 39.279 3.548 -31.206 1.00 75.25 248 SER A C 1
ATOM 1986 O O . SER A 1 248 ? 39.358 3.806 -30.006 1.00 75.25 248 SER A O 1
ATOM 1988 N N . THR A 1 249 ? 38.112 3.302 -31.810 1.00 76.19 249 THR A N 1
ATOM 1989 C CA . THR A 1 249 ? 36.805 3.348 -31.142 1.00 76.19 249 THR A CA 1
ATOM 1990 C C . THR A 1 249 ? 36.634 2.186 -30.165 1.00 76.19 249 THR A C 1
ATOM 1992 O O . THR A 1 249 ? 36.165 2.382 -29.044 1.00 76.19 249 THR A O 1
ATOM 1995 N N . ARG A 1 250 ? 37.061 0.974 -30.552 1.00 76.81 250 ARG A N 1
ATOM 1996 C CA . ARG A 1 250 ? 37.023 -0.232 -29.700 1.00 76.81 250 ARG A CA 1
ATOM 1997 C C . ARG A 1 250 ? 37.862 -0.059 -28.431 1.00 76.81 250 ARG A C 1
ATOM 1999 O O . ARG A 1 250 ? 37.411 -0.420 -27.342 1.00 76.81 250 ARG A O 1
ATOM 2006 N N . LEU A 1 251 ? 39.034 0.567 -28.549 1.00 75.38 251 LEU A N 1
ATOM 2007 C CA . LEU A 1 251 ? 39.927 0.865 -27.423 1.00 75.38 251 LEU A CA 1
ATOM 2008 C C . LEU A 1 251 ? 39.312 1.825 -26.392 1.00 75.38 251 LEU A C 1
ATOM 2010 O O . LEU A 1 251 ? 39.701 1.783 -25.225 1.00 75.38 251 LEU A O 1
ATOM 2014 N N . LEU A 1 252 ? 38.355 2.675 -26.782 1.00 77.12 252 LEU A N 1
ATOM 2015 C CA . LEU A 1 252 ? 37.670 3.579 -25.846 1.00 77.12 252 LEU A CA 1
ATOM 2016 C C . LEU A 1 252 ? 36.756 2.835 -24.873 1.00 77.12 252 LEU A C 1
ATOM 2018 O O . LEU A 1 252 ? 36.571 3.296 -23.750 1.00 77.12 252 LEU A O 1
ATOM 2022 N N . PHE A 1 253 ? 36.223 1.685 -25.283 1.00 73.94 253 PHE A N 1
ATOM 2023 C CA . PHE A 1 253 ? 35.387 0.843 -24.431 1.00 73.94 253 PHE A CA 1
ATOM 2024 C C . PHE A 1 253 ? 36.219 -0.067 -23.519 1.00 73.94 253 PHE A C 1
ATOM 2026 O O . PHE A 1 253 ? 35.833 -0.295 -22.378 1.00 73.94 253 PHE A O 1
ATOM 2033 N N . LEU A 1 254 ? 37.382 -0.544 -23.985 1.00 68.06 254 LEU A N 1
ATOM 2034 C CA . LEU A 1 254 ? 38.287 -1.381 -23.182 1.00 68.06 254 LEU A CA 1
ATOM 2035 C C . LEU A 1 254 ? 38.917 -0.607 -22.013 1.00 68.06 254 LEU A C 1
ATOM 2037 O O . LEU A 1 254 ? 39.074 -1.157 -20.930 1.00 68.06 254 LEU A O 1
ATOM 2041 N N . ARG A 1 255 ? 39.196 0.690 -22.202 1.00 60.22 255 ARG A N 1
ATOM 2042 C CA . ARG A 1 255 ? 39.821 1.553 -21.185 1.00 60.22 255 ARG A CA 1
ATOM 2043 C C . ARG A 1 255 ? 38.929 1.876 -19.974 1.00 60.22 255 ARG A C 1
ATOM 2045 O O . ARG A 1 255 ? 39.436 2.424 -19.005 1.00 60.22 255 ARG A O 1
ATOM 2052 N N . GLN A 1 256 ? 37.625 1.588 -20.030 1.00 53.28 256 GLN A N 1
ATOM 2053 C CA . GLN A 1 256 ? 36.699 1.793 -18.905 1.00 53.28 256 GLN A CA 1
ATOM 2054 C C . GLN A 1 256 ? 36.579 0.576 -17.976 1.00 53.28 256 GLN A C 1
ATOM 2056 O O . GLN A 1 256 ? 36.200 0.750 -16.827 1.00 53.28 256 GLN A O 1
ATOM 2061 N N . ASN A 1 257 ? 36.941 -0.629 -18.436 1.00 47.06 257 ASN A N 1
ATOM 2062 C CA . ASN A 1 257 ? 36.886 -1.851 -17.621 1.00 47.06 257 ASN A CA 1
ATOM 2063 C C . ASN A 1 257 ? 38.117 -2.031 -16.706 1.00 47.06 257 ASN A C 1
ATOM 2065 O O . ASN A 1 257 ? 38.163 -2.982 -15.935 1.00 47.06 257 ASN A O 1
ATOM 2069 N N . GLU A 1 258 ? 39.126 -1.159 -16.808 1.00 40.97 258 GLU A N 1
ATOM 2070 C CA . GLU A 1 258 ? 40.341 -1.181 -15.972 1.00 40.97 258 GLU A CA 1
ATOM 2071 C C . GLU A 1 258 ? 40.260 -0.226 -14.765 1.00 40.97 258 GLU A C 1
ATOM 2073 O O . GLU A 1 258 ? 41.195 -0.162 -13.970 1.00 40.97 258 GLU A O 1
ATOM 2078 N N . THR A 1 259 ? 39.169 0.536 -14.625 1.00 42.75 259 THR A N 1
ATOM 2079 C CA . THR A 1 259 ? 38.985 1.545 -13.564 1.00 42.75 259 THR A CA 1
ATOM 2080 C C . THR A 1 259 ? 37.805 1.265 -12.625 1.00 42.75 259 THR A C 1
ATOM 2082 O O . THR A 1 259 ? 37.340 2.200 -11.975 1.00 42.75 259 THR A O 1
ATOM 2085 N N . ASP A 1 260 ? 37.344 0.012 -12.552 1.00 33.41 260 ASP A N 1
ATOM 2086 C CA . ASP A 1 260 ? 36.374 -0.480 -11.557 1.00 33.41 260 ASP A CA 1
ATOM 2087 C C . ASP A 1 260 ? 37.060 -1.365 -10.501 1.00 33.41 260 ASP A C 1
ATOM 2089 O O . ASP A 1 260 ? 37.896 -2.217 -10.889 1.00 33.41 260 ASP A O 1
#

Secondary structure (DSSP, 8-state):
---TTHHHH--HHHHH----SS---TT--GGGGSHHHHTT---HHHHHHHHHHHHHHHHHHTTTT--S-GGG---TT-HHHHHHHHHHHHHTTSS-HHHHHHHHHS--S--SHHHHHHHHHHHHHHHHHHHTTS---S------------PPS-PPPP--TT----HHHHHHHHT-HHHHHHHHHHS-TTSTTS----TT---HHHHHHHHT-HHHHHHHHHTT-S-TT-B-TTS-BHHHHS-TT-HHHHHHHHTTTT--